Protein AF-A0A841D5Y2-F1 (afdb_monomer_lite)

Structure (mmCIF, N/CA/C/O backbone):
data_AF-A0A841D5Y2-F1
#
_entry.id   AF-A0A841D5Y2-F1
#
loop_
_atom_site.group_PDB
_atom_site.id
_atom_site.type_symbol
_atom_site.label_atom_id
_atom_site.label_alt_id
_atom_site.label_comp_id
_atom_site.label_asym_id
_atom_site.label_entity_id
_atom_site.label_seq_id
_atom_site.pdbx_PDB_ins_code
_atom_site.Cartn_x
_atom_site.Cartn_y
_atom_site.Cartn_z
_atom_site.occupancy
_atom_site.B_iso_or_equiv
_atom_site.auth_seq_id
_atom_site.auth_comp_id
_atom_site.auth_asym_id
_atom_site.auth_atom_id
_atom_site.pdbx_PDB_model_num
ATOM 1 N N . MET A 1 1 ? -13.266 -8.500 -24.056 1.00 62.69 1 MET A N 1
ATOM 2 C CA . MET A 1 1 ? -11.810 -8.266 -24.173 1.00 62.69 1 MET A CA 1
ATOM 3 C C . MET A 1 1 ? -11.171 -9.555 -24.661 1.00 62.69 1 MET A C 1
ATOM 5 O O . MET A 1 1 ? -11.417 -10.586 -24.055 1.00 62.69 1 MET A O 1
ATOM 9 N N . THR A 1 2 ? -10.420 -9.517 -25.761 1.00 70.94 2 THR A N 1
ATOM 10 C CA . THR A 1 2 ? -9.759 -10.703 -26.330 1.00 70.94 2 THR A CA 1
ATOM 11 C C . THR A 1 2 ? -8.271 -10.628 -26.016 1.00 70.94 2 THR A C 1
ATOM 13 O O . THR A 1 2 ? -7.599 -9.717 -26.492 1.00 70.94 2 THR A O 1
ATOM 16 N N . ILE A 1 3 ? -7.754 -11.564 -25.218 1.00 68.44 3 ILE A N 1
ATOM 17 C CA . ILE A 1 3 ? -6.327 -11.648 -24.878 1.00 68.44 3 ILE A CA 1
ATOM 18 C C . ILE A 1 3 ? -5.665 -12.627 -25.849 1.00 68.44 3 ILE A C 1
ATOM 20 O O . ILE A 1 3 ? -6.119 -13.758 -25.995 1.00 68.44 3 ILE A O 1
ATOM 24 N N . ARG A 1 4 ? -4.606 -12.192 -26.540 1.00 72.19 4 ARG A N 1
ATOM 25 C CA . ARG A 1 4 ? -3.829 -13.037 -27.460 1.00 72.19 4 ARG A CA 1
ATOM 26 C C . ARG A 1 4 ? -2.417 -13.235 -26.903 1.00 72.19 4 ARG A C 1
ATOM 28 O O . ARG A 1 4 ? -1.597 -12.326 -27.060 1.00 72.19 4 ARG A O 1
ATOM 35 N N . PRO A 1 5 ? -2.118 -14.375 -26.253 1.00 70.81 5 PRO A N 1
ATOM 36 C CA . PRO A 1 5 ? -0.765 -14.661 -25.792 1.00 70.81 5 PRO A CA 1
ATOM 37 C C . PRO A 1 5 ? 0.170 -14.836 -26.994 1.00 70.81 5 PRO A C 1
ATOM 39 O O . PRO A 1 5 ? -0.247 -15.278 -28.067 1.00 70.81 5 PRO A O 1
ATOM 42 N N . ARG A 1 6 ? 1.444 -14.471 -26.831 1.00 69.88 6 ARG A N 1
ATOM 43 C CA . ARG A 1 6 ? 2.478 -14.695 -27.847 1.00 69.88 6 ARG A CA 1
ATOM 44 C C . ARG A 1 6 ? 3.639 -15.481 -27.252 1.00 69.88 6 ARG A C 1
ATOM 46 O O . ARG A 1 6 ? 3.973 -15.238 -26.094 1.00 69.88 6 ARG A O 1
ATOM 53 N N . PRO A 1 7 ? 4.286 -16.356 -28.041 1.00 73.19 7 PRO A N 1
ATOM 54 C CA . PRO A 1 7 ? 5.510 -17.014 -27.616 1.00 73.19 7 PRO A CA 1
ATOM 55 C C . PRO A 1 7 ? 6.573 -15.967 -27.273 1.00 73.19 7 PRO A C 1
ATOM 57 O O . PRO A 1 7 ? 6.867 -15.078 -28.076 1.00 73.19 7 PRO A O 1
ATOM 60 N N . GLY A 1 8 ? 7.126 -16.072 -26.074 1.00 78.56 8 GLY A N 1
ATOM 61 C CA . GLY A 1 8 ? 8.266 -15.295 -25.609 1.00 78.56 8 GLY A CA 1
ATOM 62 C C . GLY A 1 8 ? 9.315 -16.224 -25.001 1.00 78.56 8 GLY A C 1
ATOM 63 O O . GLY A 1 8 ? 9.163 -17.446 -25.064 1.00 78.56 8 GLY A O 1
ATOM 64 N N . PRO A 1 9 ? 10.379 -15.670 -24.401 1.00 83.19 9 PRO A N 1
ATOM 65 C CA . PRO A 1 9 ? 11.218 -16.439 -23.491 1.00 83.19 9 PRO A CA 1
ATOM 66 C C . PRO A 1 9 ? 10.348 -17.103 -22.416 1.00 83.19 9 PRO A C 1
ATOM 68 O O . PRO A 1 9 ? 9.330 -16.524 -22.017 1.00 83.19 9 PRO A O 1
ATOM 71 N N . GLY A 1 10 ? 10.738 -18.300 -21.970 1.00 86.88 10 GLY A N 1
ATOM 72 C CA . GLY A 1 10 ? 10.031 -19.048 -20.927 1.00 86.88 10 GLY A CA 1
ATOM 73 C C . GLY A 1 10 ? 9.897 -18.276 -19.604 1.00 86.88 10 GLY A C 1
ATOM 74 O O . GLY A 1 10 ? 10.354 -17.133 -19.501 1.00 86.88 10 GLY A O 1
ATOM 75 N N . PRO A 1 11 ? 9.245 -18.863 -18.590 1.00 91.25 11 PRO A N 1
ATOM 76 C CA . PRO A 1 11 ? 9.116 -18.222 -17.286 1.00 91.25 11 PRO A CA 1
ATOM 77 C C . PRO A 1 11 ? 10.491 -17.964 -16.663 1.00 91.25 11 PRO A C 1
ATOM 79 O O . PRO A 1 11 ? 11.396 -18.793 -16.771 1.00 91.25 11 PRO A O 1
ATOM 82 N N . ALA A 1 12 ? 10.633 -16.814 -16.013 1.00 92.81 12 ALA A N 1
ATOM 83 C CA . ALA A 1 12 ? 11.820 -16.425 -15.266 1.00 92.81 12 ALA A CA 1
ATOM 84 C C . ALA A 1 12 ? 11.533 -16.437 -13.751 1.00 92.81 12 ALA A C 1
ATOM 86 O O . ALA A 1 12 ? 10.367 -16.379 -13.345 1.00 92.81 12 ALA A O 1
ATOM 87 N N . PRO A 1 13 ? 12.568 -16.494 -12.891 1.00 93.38 13 PRO A N 1
ATOM 88 C CA . PRO A 1 13 ? 12.401 -16.316 -11.452 1.00 93.38 13 PRO A CA 1
ATOM 89 C C . PRO A 1 13 ? 11.551 -15.083 -11.105 1.00 93.38 13 PRO A C 1
ATOM 91 O O . PRO A 1 13 ? 11.779 -13.986 -11.612 1.00 93.38 13 PRO A O 1
ATOM 94 N N . GLY A 1 14 ? 10.558 -15.279 -10.235 1.00 91.56 14 GLY A N 1
ATOM 95 C CA . GLY A 1 14 ? 9.619 -14.237 -9.809 1.00 91.56 14 GLY A CA 1
ATOM 96 C C . GLY A 1 14 ? 8.375 -14.075 -10.689 1.00 91.56 14 GLY A C 1
ATOM 97 O O . GLY A 1 14 ? 7.458 -13.361 -10.280 1.00 91.56 14 GLY A O 1
ATOM 98 N N . ASP A 1 15 ? 8.314 -14.708 -11.864 1.00 93.75 15 ASP A N 1
ATOM 99 C CA . ASP A 1 15 ? 7.085 -14.761 -12.659 1.00 93.75 15 ASP A CA 1
ATOM 100 C C . ASP A 1 15 ? 6.036 -15.636 -11.951 1.00 93.75 15 ASP A C 1
ATOM 102 O O . ASP A 1 15 ? 6.356 -16.640 -11.310 1.00 93.75 15 ASP A O 1
ATOM 106 N N . MET A 1 16 ? 4.764 -15.261 -12.070 1.00 93.00 16 MET A N 1
ATOM 107 C CA . MET A 1 16 ? 3.654 -15.965 -11.428 1.00 93.00 16 MET A CA 1
ATOM 108 C C . MET A 1 16 ? 2.924 -16.841 -12.443 1.00 93.00 16 MET A C 1
ATOM 110 O O . MET A 1 16 ? 2.445 -16.349 -13.466 1.00 93.00 16 MET A O 1
ATOM 114 N N . ALA A 1 17 ? 2.815 -18.135 -12.141 1.00 91.62 17 ALA A N 1
ATOM 115 C CA . ALA A 1 17 ? 2.029 -19.062 -12.943 1.00 91.62 17 ALA A CA 1
ATOM 116 C C . ALA A 1 17 ? 0.544 -18.681 -12.887 1.00 91.62 17 ALA A C 1
ATOM 118 O O . ALA A 1 17 ? -0.012 -18.437 -11.815 1.00 91.62 17 ALA A O 1
ATOM 119 N N . LEU A 1 18 ? -0.093 -18.653 -14.050 1.00 86.75 18 LEU A N 1
ATOM 120 C CA . LEU A 1 18 ? -1.531 -18.500 -14.216 1.00 86.75 18 LEU A CA 1
ATOM 121 C C . LEU A 1 18 ? -2.117 -19.806 -14.790 1.00 86.75 18 LEU A C 1
ATOM 123 O O . LEU A 1 18 ? -1.368 -20.654 -15.287 1.00 86.75 18 LEU A O 1
ATOM 127 N N . PRO A 1 19 ? -3.450 -19.995 -14.738 1.00 86.62 19 PRO A N 1
ATOM 128 C CA . PRO A 1 19 ? -4.105 -21.118 -15.404 1.00 86.62 19 PRO A CA 1
ATOM 129 C C . PRO A 1 19 ? -3.754 -21.219 -16.897 1.00 86.62 19 PRO A C 1
ATOM 131 O O . PRO A 1 19 ? -3.343 -20.244 -17.530 1.00 86.62 19 PRO A O 1
ATOM 134 N N . ASP A 1 20 ? -3.931 -22.416 -17.455 1.00 85.25 20 ASP A N 1
ATOM 135 C CA . ASP A 1 20 ? -3.785 -22.699 -18.890 1.00 85.25 20 ASP A CA 1
ATOM 136 C C . ASP A 1 20 ? -2.387 -22.410 -19.473 1.00 85.25 20 ASP A C 1
ATOM 138 O O . ASP A 1 20 ? -2.233 -22.058 -20.643 1.00 85.25 20 ASP A O 1
ATOM 142 N N . GLY A 1 21 ? -1.340 -22.571 -18.654 1.00 82.69 21 GLY A N 1
ATOM 143 C CA . GLY A 1 21 ? 0.056 -22.417 -19.081 1.00 82.69 21 GLY A CA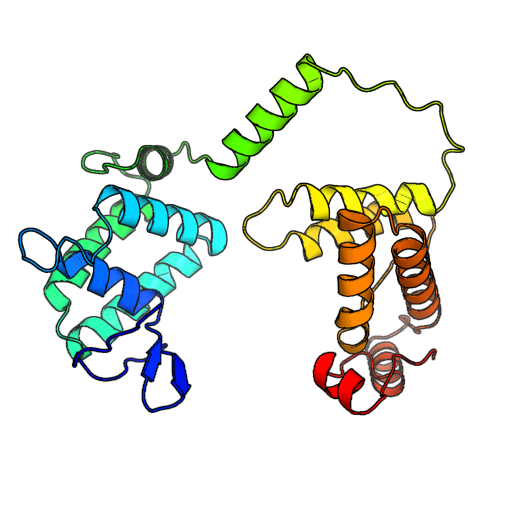 1
ATOM 144 C C . GLY A 1 21 ? 0.482 -20.966 -19.317 1.00 82.69 21 GLY A C 1
ATOM 145 O O . GLY A 1 21 ? 1.538 -20.720 -19.907 1.00 82.69 21 GLY A O 1
ATOM 146 N N . LEU A 1 22 ? -0.329 -20.004 -18.870 1.00 85.62 22 LEU A N 1
ATOM 147 C CA . LEU A 1 22 ? -0.009 -18.585 -18.910 1.00 85.62 22 LEU A CA 1
ATOM 148 C C . LEU A 1 22 ? 0.902 -18.194 -17.745 1.00 85.62 22 LEU A C 1
ATOM 150 O O . LEU A 1 22 ? 0.924 -18.828 -16.692 1.00 85.62 22 LEU A O 1
ATOM 154 N N . TRP A 1 23 ? 1.635 -17.102 -17.933 1.00 88.12 23 TRP A N 1
ATOM 155 C CA . TRP A 1 23 ? 2.532 -16.554 -16.924 1.00 88.12 23 TRP A CA 1
ATOM 156 C C . TRP A 1 23 ? 2.370 -15.045 -16.859 1.00 88.12 23 TRP A C 1
ATOM 158 O O . TRP A 1 23 ? 2.327 -14.368 -17.888 1.00 88.12 23 TRP A O 1
ATOM 168 N N . MET A 1 24 ? 2.283 -14.522 -15.642 1.00 89.25 24 MET A N 1
ATOM 169 C CA . MET A 1 24 ? 2.352 -13.095 -15.377 1.00 89.25 24 MET A CA 1
ATOM 170 C C . MET A 1 24 ? 3.799 -12.725 -15.068 1.00 89.25 24 MET A C 1
ATOM 172 O O . MET A 1 24 ? 4.390 -13.262 -14.130 1.00 89.25 24 MET A O 1
ATOM 176 N N . SER A 1 25 ? 4.352 -11.801 -15.853 1.00 92.50 25 SER A N 1
ATOM 177 C CA . SER A 1 25 ? 5.711 -11.303 -15.653 1.00 92.50 25 SER A CA 1
ATOM 178 C C . SER A 1 25 ? 5.887 -10.692 -14.264 1.00 92.50 25 SER A C 1
ATOM 180 O O . SER A 1 25 ? 5.043 -9.925 -13.794 1.00 92.50 25 SER A O 1
ATOM 182 N N . SER A 1 26 ? 7.026 -10.977 -13.643 1.00 95.44 26 SER A N 1
ATOM 183 C CA . SER A 1 26 ? 7.515 -10.247 -12.479 1.00 95.44 26 SER A CA 1
ATOM 184 C C . SER A 1 26 ? 7.709 -8.761 -12.793 1.00 95.44 26 SER A C 1
ATOM 186 O O . SER A 1 26 ? 7.836 -8.356 -13.951 1.00 95.44 26 SER A O 1
ATOM 188 N N . ILE A 1 27 ? 7.801 -7.930 -11.749 1.00 96.31 27 ILE A N 1
ATOM 189 C CA . ILE A 1 27 ? 8.120 -6.499 -11.899 1.00 96.31 27 ILE A CA 1
ATOM 190 C C . ILE A 1 27 ? 9.475 -6.325 -12.598 1.00 96.31 27 ILE A C 1
ATOM 192 O O . ILE A 1 27 ? 9.583 -5.528 -13.526 1.00 96.31 27 ILE A O 1
ATOM 196 N N . ALA A 1 28 ? 10.483 -7.108 -12.199 1.00 96.44 28 ALA A N 1
ATOM 197 C CA . ALA A 1 28 ? 11.817 -7.088 -12.795 1.00 96.44 28 ALA A CA 1
ATOM 198 C C . ALA A 1 28 ? 11.776 -7.401 -14.301 1.00 96.44 28 ALA A C 1
ATOM 200 O O . ALA A 1 28 ? 12.316 -6.645 -15.108 1.00 96.44 28 ALA A O 1
ATOM 201 N N . ARG A 1 29 ? 11.059 -8.462 -14.699 1.00 95.06 29 ARG A N 1
ATOM 202 C CA . ARG A 1 29 ? 10.861 -8.812 -16.113 1.00 95.06 29 ARG A CA 1
ATOM 203 C C . ARG A 1 29 ? 10.090 -7.728 -16.859 1.00 95.06 29 ARG A C 1
ATOM 205 O O . ARG A 1 29 ? 10.463 -7.366 -17.970 1.00 95.06 29 ARG A O 1
ATOM 212 N N . GLY A 1 30 ? 9.043 -7.186 -16.242 1.00 94.56 30 GLY A N 1
ATOM 213 C CA . GLY A 1 30 ? 8.237 -6.117 -16.819 1.00 94.56 30 GLY A CA 1
ATOM 214 C C . GLY A 1 30 ? 9.045 -4.849 -17.106 1.00 94.56 30 GLY A C 1
ATOM 215 O O . GLY A 1 30 ? 8.842 -4.242 -18.154 1.00 94.56 30 GLY A O 1
ATOM 216 N N . LEU A 1 31 ? 9.983 -4.465 -16.233 1.00 95.12 31 LEU A N 1
ATOM 217 C CA . LEU A 1 31 ? 10.883 -3.328 -16.474 1.00 95.12 31 LEU A CA 1
ATOM 218 C C . LEU A 1 31 ? 11.758 -3.558 -17.716 1.00 95.12 31 LEU A C 1
ATOM 220 O O . LEU A 1 31 ? 11.875 -2.669 -18.556 1.00 95.12 31 LEU A O 1
ATOM 224 N N . LEU A 1 32 ? 12.315 -4.764 -17.866 1.00 94.19 32 LEU A N 1
ATOM 225 C CA . LEU A 1 32 ? 13.147 -5.131 -19.017 1.00 94.19 32 LEU A CA 1
ATOM 226 C C . LEU A 1 32 ? 12.348 -5.206 -20.322 1.00 94.19 32 LEU A C 1
ATOM 228 O O . LEU A 1 32 ? 12.765 -4.648 -21.333 1.00 94.19 32 LEU A O 1
ATOM 232 N N . ASP A 1 33 ? 11.188 -5.861 -20.311 1.00 91.50 33 ASP A N 1
ATOM 233 C CA . ASP A 1 33 ? 10.361 -6.038 -21.511 1.00 91.50 33 ASP A CA 1
ATOM 234 C C . ASP A 1 33 ? 9.785 -4.708 -22.032 1.00 91.50 33 ASP A C 1
ATOM 236 O O . ASP A 1 33 ? 9.586 -4.546 -23.238 1.00 91.50 33 ASP A O 1
ATOM 240 N N . ASN A 1 34 ? 9.556 -3.726 -21.153 1.00 92.56 34 ASN A N 1
ATOM 241 C CA . ASN A 1 34 ? 9.122 -2.386 -21.561 1.00 92.56 34 ASN A CA 1
ATOM 242 C C . ASN A 1 34 ? 10.259 -1.520 -22.125 1.00 92.56 34 ASN A C 1
ATOM 244 O O . ASN A 1 34 ? 9.984 -0.534 -22.802 1.00 92.56 34 ASN A O 1
ATOM 248 N N . LEU A 1 35 ? 11.522 -1.901 -21.924 1.00 90.44 35 LEU A N 1
ATOM 249 C CA . LEU A 1 35 ? 12.678 -1.230 -22.529 1.00 90.44 35 LEU A CA 1
ATOM 250 C C . LEU A 1 35 ? 12.998 -1.733 -23.946 1.00 90.44 35 LEU A C 1
ATOM 252 O O . LEU A 1 35 ? 13.743 -1.080 -24.674 1.00 90.44 35 LEU A O 1
ATOM 256 N N . SER A 1 36 ? 12.406 -2.852 -24.373 1.00 77.31 36 SER A N 1
ATOM 257 C CA . SER A 1 36 ? 12.676 -3.487 -25.674 1.00 77.31 36 SER A CA 1
ATOM 258 C C . SER A 1 36 ? 11.993 -2.804 -26.874 1.00 77.31 36 SER A C 1
ATOM 260 O O . SER A 1 36 ? 12.117 -3.267 -28.008 1.00 77.31 36 SER A O 1
ATOM 262 N N . GLY A 1 37 ? 11.210 -1.742 -26.647 1.00 67.06 37 GLY A N 1
ATOM 263 C CA . GLY A 1 37 ? 10.310 -1.148 -27.645 1.00 67.06 37 GLY A CA 1
ATOM 264 C C . GLY A 1 37 ? 10.908 -0.057 -28.539 1.00 67.06 37 GLY A C 1
ATOM 265 O O . GLY A 1 37 ? 10.302 0.268 -29.561 1.00 67.06 37 GLY A O 1
ATOM 266 N N . SER A 1 38 ? 12.071 0.507 -28.204 1.00 60.12 38 SER A N 1
ATOM 267 C CA . SER A 1 38 ? 12.608 1.701 -28.878 1.00 60.12 38 SER A CA 1
ATOM 268 C C . SER A 1 38 ? 12.857 1.476 -30.378 1.00 60.12 38 SER A C 1
ATOM 270 O O . SER A 1 38 ? 13.790 0.779 -30.768 1.00 60.12 38 SER A O 1
ATOM 272 N N . GLY A 1 39 ? 12.021 2.082 -31.231 1.00 56.94 39 GLY A N 1
ATOM 273 C CA . GLY A 1 39 ? 12.204 2.114 -32.690 1.00 56.94 39 GLY A CA 1
ATOM 274 C C . GLY A 1 39 ? 11.658 0.916 -33.479 1.00 56.94 39 GLY A C 1
ATOM 275 O O . GLY A 1 39 ? 11.987 0.769 -34.654 1.00 56.94 39 GLY A O 1
ATOM 276 N N . SER A 1 40 ? 10.824 0.058 -32.883 1.00 63.62 40 SER A N 1
ATOM 277 C CA . SER A 1 40 ? 10.265 -1.125 -33.557 1.00 63.62 40 SER A CA 1
ATOM 278 C C . SER A 1 40 ? 8.731 -1.136 -33.570 1.00 63.62 40 SER A C 1
ATOM 280 O O . SER A 1 40 ? 8.073 -0.391 -32.851 1.00 63.62 40 SER A O 1
ATOM 282 N N . ARG A 1 41 ? 8.127 -2.070 -34.323 1.00 62.00 41 ARG A N 1
ATOM 283 C CA . ARG A 1 41 ? 6.673 -2.354 -34.285 1.00 62.00 41 ARG A CA 1
ATOM 284 C C . ARG A 1 41 ? 6.184 -2.843 -32.903 1.00 62.00 41 ARG A C 1
ATOM 286 O O . ARG A 1 41 ? 4.996 -3.087 -32.713 1.00 62.00 41 ARG A O 1
ATOM 293 N N . GLN A 1 42 ? 7.103 -3.044 -31.957 1.00 64.69 42 GLN A N 1
ATOM 294 C CA . GLN A 1 42 ? 6.848 -3.353 -30.552 1.00 64.69 42 GLN A CA 1
ATOM 295 C C . GLN A 1 42 ? 6.647 -2.099 -29.687 1.00 64.69 42 GLN A C 1
ATOM 297 O O . GLN A 1 42 ? 6.117 -2.249 -28.593 1.00 64.69 42 GLN A O 1
ATOM 302 N N . ALA A 1 43 ? 6.986 -0.898 -30.174 1.00 69.12 43 ALA A N 1
ATOM 303 C CA . ALA A 1 43 ? 6.856 0.361 -29.434 1.00 69.12 43 ALA A CA 1
ATOM 304 C C . ALA A 1 43 ? 5.430 0.613 -28.915 1.00 69.12 43 ALA A C 1
ATOM 306 O O . ALA A 1 43 ? 5.263 1.027 -27.779 1.00 69.12 43 ALA A O 1
ATOM 307 N N . GLU A 1 44 ? 4.399 0.271 -29.695 1.00 74.50 44 GLU A N 1
ATOM 308 C CA . GLU A 1 44 ? 2.986 0.400 -29.286 1.00 74.50 44 GLU A CA 1
ATOM 309 C C . GLU A 1 44 ? 2.587 -0.519 -28.114 1.00 74.50 44 GLU A C 1
ATOM 311 O O . GLU A 1 44 ? 1.485 -0.414 -27.583 1.00 74.50 44 GLU A O 1
ATOM 316 N N . ARG A 1 45 ? 3.442 -1.483 -27.752 1.00 79.94 45 ARG A N 1
ATOM 317 C CA . ARG A 1 45 ? 3.180 -2.510 -26.728 1.00 79.94 45 ARG A CA 1
ATOM 318 C C . ARG A 1 45 ? 4.072 -2.367 -25.503 1.00 79.94 45 ARG A C 1
ATOM 320 O O . ARG A 1 45 ? 3.952 -3.173 -24.584 1.00 79.94 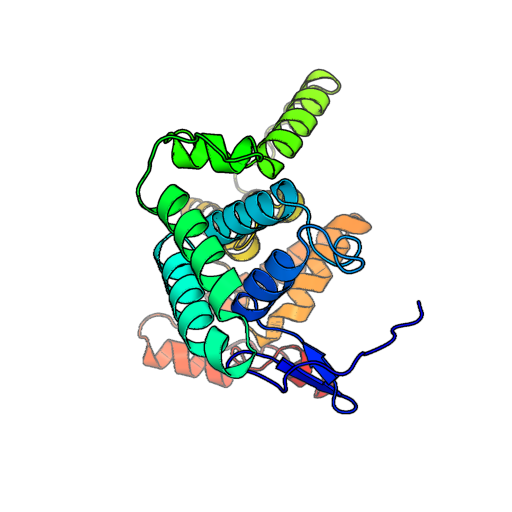45 ARG A O 1
ATOM 327 N N . CYS A 1 46 ? 4.970 -1.395 -25.530 1.00 87.56 46 CYS A N 1
ATOM 328 C CA . CYS A 1 46 ? 5.851 -1.049 -24.436 1.00 87.56 46 CYS A CA 1
ATOM 329 C C . CYS A 1 46 ? 5.413 0.308 -23.888 1.00 87.56 46 CYS A C 1
ATOM 331 O O . CYS A 1 46 ? 4.848 1.127 -24.611 1.00 87.56 46 CYS A O 1
ATOM 333 N N . LEU A 1 47 ? 5.689 0.547 -22.612 1.00 89.62 47 LEU A N 1
ATOM 334 C CA . LEU A 1 47 ? 5.575 1.882 -22.042 1.00 89.62 47 LEU A CA 1
ATOM 335 C C . LEU A 1 47 ? 6.500 2.851 -22.790 1.00 89.62 47 LEU A C 1
ATOM 337 O O . LEU A 1 47 ? 7.619 2.498 -23.172 1.00 89.62 47 LEU A O 1
ATOM 341 N N . SER A 1 48 ? 6.046 4.090 -22.965 1.00 90.44 48 SER A N 1
ATOM 342 C CA . SER A 1 48 ? 6.923 5.185 -23.374 1.00 90.44 48 SER A CA 1
ATOM 343 C C . SER A 1 48 ? 8.024 5.413 -22.334 1.00 90.44 48 SER A C 1
ATOM 345 O O . SER A 1 48 ? 7.913 4.996 -21.176 1.00 90.44 48 SER A O 1
ATOM 347 N N . ARG A 1 49 ? 9.091 6.118 -22.729 1.00 90.31 49 ARG A N 1
ATOM 348 C CA . ARG A 1 49 ? 10.195 6.449 -21.820 1.00 90.31 49 ARG A CA 1
ATOM 349 C C . ARG A 1 49 ? 9.683 7.169 -20.567 1.00 90.31 49 ARG A C 1
ATOM 351 O O . ARG A 1 49 ? 9.986 6.727 -19.461 1.00 90.31 49 ARG A O 1
ATOM 358 N N . ARG A 1 50 ? 8.839 8.191 -20.735 1.00 91.94 50 ARG A N 1
ATOM 359 C CA . ARG A 1 50 ? 8.147 8.875 -19.633 1.00 91.94 50 ARG A CA 1
ATOM 360 C C . ARG A 1 50 ? 7.341 7.928 -18.733 1.00 91.94 50 ARG A C 1
ATOM 362 O O . ARG A 1 50 ? 7.487 7.993 -17.518 1.00 91.94 50 ARG A O 1
ATOM 369 N N . GLU A 1 51 ? 6.511 7.048 -19.293 1.00 92.62 51 GLU A N 1
ATOM 370 C CA . GLU A 1 51 ? 5.677 6.133 -18.491 1.00 92.62 51 GLU A CA 1
ATOM 371 C C . GLU A 1 51 ? 6.508 5.104 -17.712 1.00 92.62 51 GLU A C 1
ATOM 373 O O . GLU A 1 51 ? 6.166 4.753 -16.581 1.00 92.62 51 GLU A O 1
ATOM 378 N N . LEU A 1 52 ? 7.611 4.621 -18.294 1.00 93.44 52 LEU A N 1
ATOM 379 C CA . LEU A 1 52 ? 8.552 3.745 -17.599 1.00 93.44 52 LEU A CA 1
ATOM 380 C C . LEU A 1 52 ? 9.206 4.474 -16.419 1.00 93.44 52 LEU A C 1
ATOM 382 O O . LEU A 1 52 ? 9.301 3.918 -15.327 1.00 93.44 52 LEU A O 1
ATOM 386 N N . GLU A 1 53 ? 9.625 5.722 -16.618 1.00 93.94 53 GLU A N 1
ATOM 387 C CA . GLU A 1 53 ? 10.194 6.558 -15.560 1.00 93.94 53 GLU A CA 1
ATOM 388 C C . GLU A 1 53 ? 9.186 6.837 -14.432 1.00 93.94 53 GLU A C 1
ATOM 390 O O . GLU A 1 53 ? 9.520 6.712 -13.253 1.00 93.94 53 GLU A O 1
ATOM 395 N N . GLU A 1 54 ? 7.931 7.135 -14.769 1.00 93.19 54 GLU A N 1
ATOM 396 C CA . GLU A 1 54 ? 6.841 7.284 -13.795 1.00 93.19 54 GLU A CA 1
ATOM 397 C C . GLU A 1 54 ? 6.544 5.970 -13.055 1.00 93.19 54 GLU A C 1
ATOM 399 O O . GLU A 1 54 ? 6.201 5.966 -11.868 1.00 93.19 54 GLU A O 1
ATOM 404 N N . TRP A 1 55 ? 6.684 4.823 -13.727 1.00 94.69 55 TRP A N 1
ATOM 405 C CA . TRP A 1 55 ? 6.574 3.523 -13.075 1.00 94.69 55 TRP A CA 1
ATOM 406 C C . TRP A 1 55 ? 7.723 3.276 -12.091 1.00 94.69 55 TRP A C 1
ATOM 408 O O . TRP A 1 55 ? 7.462 2.840 -10.969 1.00 94.69 55 TRP A O 1
ATOM 418 N N . VAL A 1 56 ? 8.960 3.624 -12.453 1.00 94.06 56 VAL A N 1
ATOM 419 C CA . VAL A 1 56 ? 10.119 3.568 -11.547 1.00 94.06 56 VAL A CA 1
ATOM 420 C C . VAL A 1 56 ? 9.917 4.474 -10.329 1.00 94.06 56 VAL A C 1
ATOM 422 O O . VAL A 1 56 ? 10.137 4.020 -9.206 1.00 94.06 56 VAL A O 1
ATOM 425 N N . ASP A 1 57 ? 9.430 5.708 -10.507 1.00 92.50 57 ASP A N 1
ATOM 426 C CA . ASP A 1 57 ? 9.118 6.598 -9.377 1.00 92.50 57 ASP A CA 1
ATOM 427 C C . ASP A 1 57 ? 8.068 5.985 -8.435 1.00 92.50 57 ASP A C 1
ATOM 429 O O . ASP A 1 57 ? 8.238 6.002 -7.213 1.00 92.50 57 ASP A O 1
ATOM 433 N N . ARG A 1 58 ? 7.000 5.388 -8.982 1.00 91.44 58 ARG A N 1
ATOM 434 C CA . ARG A 1 58 ? 5.996 4.681 -8.169 1.00 91.44 58 ARG A CA 1
ATOM 435 C C . ARG A 1 58 ? 6.604 3.523 -7.385 1.00 91.44 58 ARG A C 1
ATOM 437 O O . ARG A 1 58 ? 6.307 3.372 -6.203 1.00 91.44 58 ARG A O 1
ATOM 444 N N . LEU A 1 59 ? 7.462 2.717 -8.013 1.00 92.75 59 LEU A N 1
ATOM 445 C CA . LEU A 1 59 ? 8.147 1.612 -7.334 1.00 92.75 59 LEU A CA 1
ATOM 446 C C . LEU A 1 59 ? 9.038 2.123 -6.199 1.00 92.75 59 LEU A C 1
ATOM 448 O O . LEU A 1 59 ? 9.005 1.556 -5.109 1.00 92.75 59 LEU A O 1
ATOM 452 N N . MET A 1 60 ? 9.762 3.220 -6.425 1.00 90.19 60 MET A N 1
ATOM 453 C CA . MET A 1 60 ? 10.567 3.889 -5.406 1.00 90.19 60 MET A CA 1
ATOM 454 C C . MET A 1 60 ? 9.713 4.366 -4.221 1.00 90.19 60 MET A C 1
ATOM 456 O O . MET A 1 60 ? 10.070 4.125 -3.072 1.00 90.19 60 MET A O 1
ATOM 460 N N . ARG A 1 61 ? 8.552 4.987 -4.471 1.00 87.38 61 ARG A N 1
ATOM 461 C CA . ARG A 1 61 ? 7.630 5.419 -3.402 1.00 87.38 61 ARG A CA 1
ATOM 462 C C . ARG A 1 61 ? 7.044 4.257 -2.606 1.00 87.38 61 ARG A C 1
ATOM 464 O O . ARG A 1 61 ? 6.879 4.368 -1.396 1.00 87.38 61 ARG A O 1
ATOM 471 N N . GLN A 1 62 ? 6.720 3.154 -3.274 1.00 87.56 62 GLN A N 1
ATOM 472 C CA . GLN A 1 62 ? 6.074 1.999 -2.645 1.00 87.56 62 GLN A CA 1
ATOM 473 C C . GLN A 1 62 ? 7.052 1.104 -1.881 1.00 87.56 62 GLN A C 1
ATOM 475 O O . GLN A 1 62 ? 6.667 0.484 -0.892 1.00 87.56 62 GLN A O 1
ATOM 480 N N . ARG A 1 63 ? 8.292 0.983 -2.368 1.00 89.75 63 ARG A N 1
ATOM 481 C CA . ARG A 1 63 ? 9.256 -0.026 -1.902 1.00 89.75 63 ARG A CA 1
ATOM 482 C C . ARG A 1 63 ? 10.531 0.561 -1.296 1.00 89.75 63 ARG A C 1
ATOM 484 O O . ARG A 1 63 ? 11.297 -0.190 -0.701 1.00 89.75 63 ARG A O 1
ATOM 491 N N . GLY A 1 64 ? 10.757 1.864 -1.443 1.00 89.62 64 GLY A N 1
ATOM 492 C CA . GLY A 1 64 ? 11.987 2.529 -1.021 1.00 89.62 64 GLY A CA 1
ATOM 493 C C . GLY A 1 64 ? 13.212 2.136 -1.852 1.00 89.62 64 GLY A C 1
ATOM 494 O O . GLY A 1 64 ? 13.127 1.364 -2.812 1.00 89.62 64 GLY A O 1
ATOM 495 N N . GLU A 1 65 ? 14.368 2.665 -1.455 1.00 91.00 65 GLU A N 1
ATOM 496 C CA . GLU A 1 65 ? 15.658 2.442 -2.125 1.00 91.00 65 GLU A CA 1
ATOM 497 C C . GLU A 1 65 ? 16.090 0.979 -2.106 1.00 91.00 65 GLU A C 1
ATOM 499 O O . GLU A 1 65 ? 16.517 0.445 -3.131 1.00 91.00 65 GLU A O 1
ATOM 504 N N . GLU A 1 66 ? 15.946 0.314 -0.958 1.00 92.38 66 GLU A N 1
ATOM 505 C CA . GLU A 1 66 ? 16.290 -1.101 -0.799 1.00 92.38 66 GLU A CA 1
ATOM 506 C C . GLU A 1 66 ? 15.450 -1.973 -1.730 1.00 92.38 66 GLU A C 1
ATOM 508 O O . GLU A 1 66 ? 15.974 -2.827 -2.443 1.00 92.38 66 GLU A O 1
ATOM 513 N N . GLY A 1 67 ? 14.140 -1.719 -1.787 1.00 93.19 67 GLY A N 1
ATOM 514 C CA . GLY A 1 67 ? 13.241 -2.469 -2.650 1.00 93.19 67 GLY A CA 1
ATOM 515 C C . GLY A 1 67 ? 13.491 -2.220 -4.136 1.00 93.19 67 GLY A C 1
ATOM 516 O O . GLY A 1 67 ? 13.389 -3.153 -4.934 1.00 93.19 67 GLY A O 1
ATOM 517 N N . LEU A 1 68 ? 13.850 -0.994 -4.524 1.00 93.50 68 LEU A N 1
ATOM 518 C CA . LEU A 1 68 ? 14.227 -0.687 -5.904 1.00 93.50 68 LEU A CA 1
ATOM 519 C C . LEU A 1 68 ? 15.581 -1.314 -6.276 1.00 93.50 68 LEU A C 1
ATOM 521 O O . LEU A 1 68 ? 15.733 -1.834 -7.381 1.00 93.50 68 LEU A O 1
ATOM 525 N N . SER A 1 69 ? 16.532 -1.335 -5.341 1.00 94.31 69 SER A N 1
ATOM 526 C CA . SER A 1 69 ? 17.827 -2.004 -5.505 1.00 94.31 69 SER A CA 1
ATOM 527 C C . SER A 1 69 ? 17.659 -3.516 -5.663 1.00 94.31 69 SER A C 1
ATOM 529 O O . SER A 1 69 ? 18.213 -4.095 -6.593 1.00 94.31 69 SER A O 1
ATOM 531 N N . ALA A 1 70 ? 16.802 -4.143 -4.854 1.00 95.38 70 ALA A N 1
ATOM 532 C CA . ALA A 1 70 ? 16.472 -5.560 -4.992 1.00 95.38 70 ALA A CA 1
ATOM 533 C C . ALA A 1 70 ? 15.807 -5.879 -6.344 1.00 95.38 70 ALA A C 1
ATOM 535 O O . ALA A 1 70 ? 16.094 -6.909 -6.951 1.00 95.38 70 ALA A O 1
ATOM 536 N N . LEU A 1 71 ? 14.946 -4.989 -6.855 1.00 95.75 71 LEU A N 1
ATOM 537 C CA . LEU A 1 71 ? 14.365 -5.135 -8.195 1.00 95.75 71 LEU A CA 1
ATOM 538 C C . LEU A 1 71 ? 15.416 -5.014 -9.305 1.00 95.75 71 LEU A C 1
ATOM 540 O O . LEU A 1 71 ? 15.331 -5.751 -10.288 1.00 95.75 71 LEU A O 1
ATOM 544 N N . ARG A 1 72 ? 16.401 -4.117 -9.154 1.00 95.38 72 ARG A N 1
ATOM 545 C CA . ARG A 1 72 ? 17.536 -3.993 -10.082 1.00 95.38 72 ARG A CA 1
ATOM 546 C C . ARG A 1 72 ? 18.340 -5.285 -10.142 1.00 95.38 72 ARG A C 1
ATOM 548 O O . ARG A 1 72 ? 18.659 -5.747 -11.234 1.00 95.38 72 ARG A O 1
ATOM 555 N N . ASP A 1 73 ? 18.652 -5.858 -8.986 1.00 96.56 73 ASP A N 1
ATOM 556 C CA . ASP A 1 73 ? 19.457 -7.075 -8.906 1.00 96.56 73 ASP A CA 1
ATOM 557 C C . ASP A 1 73 ? 18.683 -8.279 -9.462 1.00 96.56 73 ASP A C 1
ATOM 559 O O . ASP A 1 73 ? 19.198 -8.989 -10.321 1.00 96.56 73 ASP A O 1
ATOM 563 N N . ALA A 1 74 ? 17.394 -8.414 -9.126 1.00 96.94 74 ALA A N 1
ATOM 564 C CA . ALA A 1 74 ? 16.529 -9.428 -9.729 1.00 96.94 74 ALA A CA 1
ATOM 565 C C . ALA A 1 74 ? 16.429 -9.286 -11.259 1.00 96.94 74 ALA A C 1
ATOM 567 O O . ALA A 1 74 ? 16.458 -10.285 -11.975 1.00 96.94 74 ALA A O 1
ATOM 568 N N . ALA A 1 75 ? 16.334 -8.058 -11.785 1.00 97.06 75 ALA A N 1
ATOM 569 C CA . ALA A 1 75 ? 16.346 -7.817 -13.229 1.00 97.06 75 ALA A CA 1
ATOM 570 C C . ALA A 1 75 ? 17.682 -8.241 -13.861 1.00 97.06 75 ALA A C 1
ATOM 572 O O . ALA A 1 75 ? 17.691 -8.865 -14.925 1.00 97.06 75 ALA A O 1
ATOM 573 N N . ARG A 1 76 ? 18.805 -7.963 -13.188 1.00 97.31 76 ARG A N 1
ATOM 574 C CA . ARG A 1 76 ? 20.144 -8.355 -13.642 1.00 97.31 76 ARG A CA 1
ATOM 575 C C . ARG A 1 76 ? 20.291 -9.872 -13.727 1.00 97.31 76 ARG A C 1
ATOM 577 O O . ARG A 1 76 ? 20.812 -10.362 -14.727 1.00 97.31 76 ARG A O 1
ATOM 584 N N . ASP A 1 77 ? 19.779 -10.593 -12.736 1.00 97.25 77 ASP A N 1
ATOM 585 C CA . ASP A 1 77 ? 19.846 -12.055 -12.675 1.00 97.25 77 ASP A CA 1
ATOM 586 C C . ASP A 1 77 ? 19.027 -12.724 -13.786 1.00 97.25 77 ASP A C 1
ATOM 588 O O . ASP A 1 77 ? 19.464 -13.711 -14.382 1.00 97.25 77 ASP A O 1
ATOM 592 N N . ILE A 1 78 ? 17.845 -12.186 -14.109 1.00 96.69 78 ILE A N 1
ATOM 593 C CA . ILE A 1 78 ? 16.973 -12.792 -15.125 1.00 96.69 78 ILE A CA 1
ATOM 594 C C . ILE A 1 78 ? 17.337 -12.392 -16.556 1.00 96.69 78 ILE A C 1
ATOM 596 O O . ILE A 1 78 ? 17.046 -13.164 -17.473 1.00 96.69 78 ILE A O 1
ATOM 600 N N . ALA A 1 79 ? 17.963 -11.229 -16.773 1.00 96.38 79 ALA A N 1
ATOM 601 C CA . ALA A 1 79 ? 18.213 -10.672 -18.104 1.00 96.38 79 ALA A CA 1
ATOM 602 C C . ALA A 1 79 ? 18.861 -11.661 -19.102 1.00 96.38 79 ALA A C 1
ATOM 604 O O . ALA A 1 79 ? 18.363 -11.730 -20.231 1.00 96.38 79 ALA A O 1
ATOM 605 N N . PRO A 1 80 ? 19.863 -12.488 -18.726 1.00 95.50 80 PRO A N 1
ATOM 606 C CA . PRO A 1 80 ? 20.443 -13.482 -19.634 1.00 95.50 80 PRO A CA 1
ATOM 607 C C . PRO A 1 80 ? 19.449 -14.565 -20.072 1.00 95.50 80 PRO A C 1
ATOM 609 O O . PRO A 1 80 ? 19.386 -14.944 -21.240 1.00 95.50 80 PRO A O 1
ATOM 612 N N . SER A 1 81 ? 18.613 -15.039 -19.144 1.00 93.38 81 SER A N 1
ATOM 613 C CA . SER A 1 81 ? 17.647 -16.117 -19.408 1.00 93.38 81 SER A CA 1
ATOM 614 C C . SER A 1 81 ? 16.537 -15.700 -20.378 1.00 93.38 81 SER A C 1
ATOM 616 O O . SER A 1 81 ? 16.013 -16.525 -21.131 1.00 93.38 81 SER A O 1
ATOM 618 N N . ILE A 1 82 ? 16.210 -14.404 -20.404 1.00 92.81 82 ILE A N 1
ATOM 619 C CA . ILE A 1 82 ? 15.171 -13.839 -21.268 1.00 92.81 82 ILE A CA 1
ATOM 620 C C . ILE A 1 82 ? 15.728 -13.059 -22.466 1.00 92.81 82 ILE A C 1
ATOM 622 O O . ILE A 1 82 ? 14.939 -12.540 -23.259 1.00 92.81 82 ILE A O 1
ATOM 626 N N . ARG A 1 83 ? 17.058 -13.037 -22.649 1.00 92.06 83 ARG A N 1
ATOM 627 C CA . ARG A 1 83 ? 17.763 -12.320 -23.727 1.00 92.06 83 ARG A CA 1
ATOM 628 C C . ARG A 1 83 ? 17.448 -10.816 -23.729 1.00 92.06 83 ARG A C 1
ATOM 630 O O . ARG A 1 83 ? 16.937 -10.278 -24.717 1.00 92.06 83 ARG A O 1
ATOM 637 N N . ARG A 1 84 ? 17.653 -10.175 -22.574 1.00 93.31 84 ARG A N 1
ATOM 638 C CA . ARG A 1 84 ? 17.404 -8.743 -22.303 1.00 93.31 84 ARG A CA 1
ATOM 639 C C . ARG A 1 84 ? 18.618 -8.016 -21.727 1.00 93.31 84 ARG A C 1
ATOM 641 O O . ARG A 1 84 ? 18.496 -7.015 -21.027 1.00 93.31 84 ARG A O 1
ATOM 648 N N . GLU A 1 85 ? 19.814 -8.531 -21.971 1.00 95.00 85 GLU A N 1
ATOM 649 C CA . GLU A 1 85 ? 21.066 -7.944 -21.498 1.00 95.00 85 GLU A CA 1
ATOM 650 C C . GLU A 1 85 ? 21.280 -6.501 -22.001 1.00 95.00 85 GLU A C 1
ATOM 652 O O . GLU A 1 85 ? 21.744 -5.666 -21.217 1.00 95.00 85 GLU A O 1
ATOM 657 N N . PRO A 1 86 ? 20.926 -6.138 -23.255 1.00 94.00 86 PRO A N 1
ATOM 658 C CA . PRO A 1 86 ? 20.973 -4.747 -23.697 1.00 94.00 86 PRO A CA 1
ATOM 659 C C . PRO A 1 86 ? 20.042 -3.837 -22.890 1.00 94.00 86 PRO A C 1
ATOM 661 O O . PRO A 1 86 ? 20.479 -2.779 -22.438 1.00 94.00 86 PRO A O 1
ATOM 664 N N . GLU A 1 87 ? 18.798 -4.259 -22.666 1.00 94.44 87 GLU A N 1
ATOM 665 C CA . GLU A 1 87 ? 17.794 -3.522 -21.895 1.00 94.44 87 GLU A CA 1
ATOM 666 C C . GLU A 1 87 ? 18.203 -3.379 -20.431 1.00 94.44 87 GLU A C 1
ATOM 668 O O . GLU A 1 87 ? 18.014 -2.317 -19.841 1.00 94.44 87 GLU A O 1
ATOM 673 N N . MET A 1 88 ? 18.840 -4.401 -19.859 1.00 95.88 88 MET A N 1
ATOM 674 C CA . MET A 1 88 ? 19.347 -4.342 -18.492 1.00 95.88 88 MET A CA 1
ATOM 675 C C . MET A 1 88 ? 20.377 -3.223 -18.310 1.00 95.88 88 MET A C 1
ATOM 677 O O . MET A 1 88 ? 20.348 -2.541 -17.292 1.00 95.88 88 MET A O 1
ATOM 681 N N . ARG A 1 89 ? 21.249 -2.960 -19.295 1.00 94.50 89 ARG A N 1
ATOM 682 C CA . ARG A 1 89 ? 22.199 -1.828 -19.225 1.00 94.50 89 ARG A CA 1
ATOM 683 C C . ARG A 1 89 ? 21.491 -0.472 -19.204 1.00 94.50 89 ARG A C 1
ATOM 685 O O . ARG A 1 89 ? 21.921 0.444 -18.502 1.00 94.50 89 ARG A O 1
ATOM 692 N N . VAL A 1 90 ? 20.396 -0.347 -19.955 1.00 92.62 90 VAL A N 1
ATOM 693 C CA . VAL A 1 90 ? 19.566 0.866 -19.958 1.00 92.62 90 VAL A CA 1
ATOM 694 C C . VAL A 1 90 ? 18.862 1.028 -18.611 1.00 92.62 90 VAL A C 1
ATOM 696 O O . VAL A 1 90 ? 18.873 2.121 -18.045 1.00 92.62 90 VAL A O 1
ATOM 699 N N . LEU A 1 91 ? 18.307 -0.061 -18.072 1.00 93.88 91 LEU A N 1
ATOM 700 C CA . LEU A 1 91 ? 17.666 -0.072 -16.759 1.00 93.88 91 LEU A CA 1
ATOM 701 C C . LEU A 1 91 ? 18.654 0.281 -15.642 1.00 93.88 91 LEU A C 1
ATOM 703 O O . LEU A 1 91 ? 18.328 1.082 -14.775 1.00 93.88 91 LEU A O 1
ATOM 707 N N . ASP A 1 92 ? 19.866 -0.271 -15.676 1.00 93.00 92 ASP A N 1
ATOM 708 C CA . ASP A 1 92 ? 20.906 -0.017 -14.676 1.00 93.00 92 ASP A CA 1
ATOM 709 C C . ASP A 1 92 ? 21.296 1.466 -14.632 1.00 93.00 92 ASP A C 1
ATOM 711 O O . ASP A 1 92 ? 21.383 2.059 -13.556 1.00 93.00 92 ASP A O 1
ATOM 715 N N . THR A 1 93 ? 21.424 2.087 -15.808 1.00 90.00 93 THR A N 1
ATOM 716 C CA . THR A 1 93 ? 21.693 3.525 -15.940 1.00 90.00 93 THR A CA 1
ATOM 717 C C . THR A 1 93 ? 20.546 4.355 -15.357 1.00 90.00 93 THR A C 1
ATOM 719 O O . THR A 1 93 ? 20.782 5.253 -14.550 1.00 90.00 93 THR A O 1
ATOM 722 N N . LEU A 1 94 ? 19.300 4.019 -15.713 1.00 90.25 94 LEU A N 1
ATOM 723 C CA . LEU A 1 94 ? 18.103 4.705 -15.221 1.00 90.25 94 LEU A CA 1
ATOM 724 C C . LEU A 1 94 ? 17.948 4.592 -13.696 1.00 90.25 94 LEU A C 1
ATOM 726 O O . LEU A 1 94 ? 17.640 5.570 -13.022 1.00 90.25 94 LEU A O 1
ATOM 730 N N . LEU A 1 95 ? 18.150 3.404 -13.127 1.00 90.88 95 LEU A N 1
ATOM 731 C CA . LEU A 1 95 ? 18.014 3.209 -11.683 1.00 90.88 95 LEU A CA 1
ATOM 732 C C . LEU A 1 95 ? 19.161 3.878 -10.918 1.00 90.88 95 LEU A C 1
ATOM 734 O O . LEU A 1 95 ? 18.937 4.427 -9.840 1.00 90.88 95 LEU A O 1
ATOM 738 N N . SER A 1 96 ? 20.366 3.912 -11.490 1.00 87.38 96 SER A N 1
ATOM 739 C CA . SER A 1 96 ? 21.515 4.597 -10.887 1.00 87.38 96 SER A CA 1
ATOM 740 C C . SER A 1 96 ? 21.333 6.117 -10.825 1.00 87.38 96 SER A C 1
ATOM 742 O O . SER A 1 96 ? 21.691 6.725 -9.814 1.00 87.38 96 SER A O 1
ATOM 744 N N . SER A 1 97 ? 20.718 6.745 -11.838 1.00 83.06 97 SER A N 1
ATOM 745 C CA . SER A 1 97 ? 20.413 8.186 -11.785 1.00 83.06 97 SER A CA 1
ATOM 746 C C . SER A 1 97 ? 19.423 8.538 -10.670 1.00 83.06 97 SER A C 1
ATOM 748 O O . SER A 1 97 ? 19.497 9.623 -10.102 1.00 83.06 97 SER A O 1
ATOM 750 N N . VAL A 1 98 ? 18.524 7.610 -10.327 1.00 83.56 98 VAL A N 1
ATOM 751 C CA . VAL A 1 98 ? 17.487 7.812 -9.304 1.00 83.56 98 VAL A CA 1
ATOM 752 C C . VAL A 1 98 ? 18.006 7.535 -7.892 1.00 83.56 98 VAL A C 1
ATOM 754 O O . VAL A 1 98 ? 17.691 8.293 -6.982 1.00 83.56 98 VAL A O 1
ATOM 757 N N . LEU A 1 99 ? 18.791 6.468 -7.699 1.00 83.81 99 LEU A N 1
ATOM 758 C CA . LEU A 1 99 ? 19.252 6.035 -6.371 1.00 83.81 99 LEU A CA 1
ATOM 759 C C . LEU A 1 99 ? 20.346 6.929 -5.776 1.00 83.81 99 LEU A C 1
ATOM 761 O O . LEU A 1 99 ? 20.407 7.097 -4.567 1.00 83.81 99 LEU A O 1
ATOM 765 N N . ALA A 1 100 ? 21.222 7.493 -6.605 1.00 74.44 100 ALA A N 1
ATOM 766 C CA . ALA A 1 100 ? 22.393 8.225 -6.123 1.00 74.44 100 ALA A CA 1
ATOM 767 C C . ALA A 1 100 ? 22.254 9.757 -6.201 1.00 74.44 100 ALA A C 1
ATOM 769 O O . ALA A 1 100 ? 23.240 10.459 -6.019 1.00 74.44 100 ALA A O 1
ATOM 770 N N . THR A 1 101 ? 21.032 10.271 -6.405 1.00 65.75 101 THR A N 1
ATOM 771 C CA . THR A 1 101 ? 20.713 11.715 -6.433 1.00 65.75 101 THR A CA 1
ATOM 772 C C . THR A 1 101 ? 21.662 12.502 -7.357 1.00 65.75 101 THR A C 1
ATOM 774 O O . THR A 1 101 ? 22.557 13.214 -6.905 1.00 65.75 101 THR A O 1
ATOM 777 N N . HIS A 1 102 ? 21.507 12.324 -8.671 1.00 64.69 102 HIS A N 1
ATOM 778 C CA . HIS A 1 102 ? 22.362 12.928 -9.703 1.00 64.69 102 HIS A CA 1
ATOM 779 C C . HIS A 1 102 ? 21.667 14.081 -10.460 1.00 64.69 102 HIS A C 1
ATOM 781 O O . HIS A 1 102 ? 20.508 14.408 -10.212 1.00 64.69 102 HIS A O 1
ATOM 787 N N . ASP A 1 103 ? 22.368 14.675 -11.437 1.00 64.38 103 ASP A N 1
ATOM 788 C CA . ASP A 1 103 ? 21.766 15.532 -12.468 1.00 64.38 103 ASP A CA 1
ATOM 789 C C . ASP A 1 103 ? 20.576 14.810 -13.137 1.00 64.38 103 ASP A C 1
ATOM 791 O O . ASP A 1 103 ? 20.705 13.689 -13.629 1.00 64.38 103 ASP A O 1
ATOM 795 N N . GLY A 1 104 ? 19.404 15.454 -13.141 1.00 62.97 104 GLY A N 1
ATOM 796 C CA . GLY A 1 104 ? 18.183 14.963 -13.788 1.00 62.97 104 GLY A CA 1
ATOM 797 C C . GLY A 1 104 ? 18.205 15.053 -15.323 1.00 62.97 104 GLY A C 1
ATOM 798 O O . GLY A 1 104 ? 17.176 14.817 -15.969 1.00 62.97 104 GLY A O 1
ATOM 799 N N . GLY A 1 105 ? 19.344 15.432 -15.908 1.00 66.19 105 GLY A N 1
ATOM 800 C CA . GLY A 1 105 ? 19.602 15.462 -17.341 1.00 66.19 105 GLY A CA 1
ATOM 801 C C . GLY A 1 105 ? 19.292 14.124 -18.017 1.00 66.19 105 GLY A C 1
ATOM 802 O O . GLY A 1 105 ? 19.835 13.080 -17.668 1.00 66.19 105 GLY A O 1
ATOM 803 N N . GLY A 1 106 ? 18.394 14.154 -19.004 1.00 78.75 106 GLY A N 1
ATOM 804 C CA . GLY A 1 106 ? 17.999 12.974 -19.785 1.00 78.75 106 GLY A CA 1
ATOM 805 C C . GLY A 1 106 ? 16.792 12.192 -19.251 1.00 78.75 106 GLY A C 1
ATOM 806 O O . GLY A 1 106 ? 16.378 11.238 -19.907 1.00 78.75 106 GLY A O 1
ATOM 807 N N . LEU A 1 107 ? 16.201 12.593 -18.119 1.00 87.88 107 LEU A N 1
ATOM 808 C CA . LEU A 1 107 ? 14.898 12.084 -17.668 1.00 87.88 107 LEU A CA 1
ATOM 809 C C . LEU A 1 107 ? 13.762 12.877 -18.329 1.00 87.88 107 LEU A C 1
ATOM 811 O O . LEU A 1 107 ? 13.790 14.110 -18.335 1.00 87.88 107 LEU A O 1
ATOM 815 N N . GLU A 1 108 ? 12.745 12.197 -18.852 1.00 91.38 108 GLU A N 1
ATOM 816 C CA . GLU A 1 108 ? 11.555 12.808 -19.466 1.00 91.38 108 GLU A CA 1
ATOM 817 C C . GLU A 1 108 ? 10.470 13.144 -18.433 1.00 91.38 108 GLU A C 1
ATOM 819 O O . GLU A 1 108 ? 9.815 14.186 -18.522 1.00 91.38 108 GLU A O 1
ATOM 824 N N . SER A 1 109 ? 10.292 12.285 -17.430 1.00 91.94 109 SER A N 1
ATOM 825 C CA . SER A 1 109 ? 9.307 12.435 -16.365 1.00 91.94 109 SER A CA 1
ATOM 826 C C . SER A 1 109 ? 9.700 13.565 -15.417 1.00 91.94 109 SER A C 1
ATOM 828 O O . SER A 1 109 ? 10.713 13.487 -14.719 1.00 91.94 109 SER A O 1
ATOM 830 N N . VAL A 1 110 ? 8.816 14.553 -15.270 1.00 91.12 110 VAL A N 1
ATOM 831 C CA . VAL A 1 110 ? 8.967 15.641 -14.289 1.00 91.12 110 VAL A CA 1
ATOM 832 C C . VAL A 1 110 ? 9.077 15.101 -12.858 1.00 91.12 110 VAL A C 1
ATOM 834 O O . VAL A 1 110 ? 9.905 15.586 -12.093 1.00 91.12 110 VAL A O 1
ATOM 837 N N . VAL A 1 111 ? 8.312 14.057 -12.516 1.00 91.19 111 VAL A N 1
ATOM 838 C CA . VAL A 1 111 ? 8.288 13.467 -11.165 1.00 91.19 111 VAL A CA 1
ATOM 839 C C . VAL A 1 111 ? 9.625 12.799 -10.838 1.00 91.19 111 VAL A C 1
ATOM 841 O O . VAL A 1 111 ? 10.284 13.149 -9.860 1.00 91.19 111 VAL A O 1
ATOM 844 N N . LEU A 1 112 ? 10.066 11.871 -11.694 1.00 89.75 112 LEU A N 1
ATOM 845 C CA . LEU A 1 112 ? 11.358 11.206 -11.542 1.00 89.75 112 LEU A CA 1
ATOM 846 C C . LEU A 1 112 ? 12.545 12.185 -11.592 1.00 89.75 112 LEU A C 1
ATOM 848 O O . LEU A 1 112 ? 13.495 12.014 -10.831 1.00 89.75 112 LEU A O 1
ATOM 852 N N . ARG A 1 113 ? 12.477 13.240 -12.417 1.00 90.62 113 ARG A N 1
ATOM 853 C CA . ARG A 1 113 ? 13.485 14.310 -12.432 1.00 90.62 113 ARG A CA 1
ATOM 854 C C . ARG A 1 113 ? 13.543 15.045 -11.099 1.00 90.62 113 ARG A C 1
ATOM 856 O O . ARG A 1 113 ? 14.624 15.170 -10.541 1.00 90.62 113 ARG A O 1
ATOM 863 N N . ALA A 1 114 ? 12.395 15.473 -10.571 1.00 89.25 114 ALA A N 1
ATOM 864 C CA . ALA A 1 114 ? 12.317 16.149 -9.279 1.00 89.25 114 ALA A CA 1
ATOM 865 C C . ALA A 1 114 ? 12.893 15.280 -8.152 1.00 89.25 114 ALA A C 1
ATOM 867 O O . ALA A 1 114 ? 13.605 15.783 -7.284 1.00 89.25 114 ALA A O 1
ATOM 868 N N . ARG A 1 115 ? 12.665 13.960 -8.204 1.00 89.31 115 ARG A N 1
ATOM 869 C CA . ARG A 1 115 ? 13.316 13.004 -7.303 1.00 89.31 115 ARG A CA 1
ATOM 870 C C . ARG A 1 115 ? 14.832 12.970 -7.475 1.00 89.31 115 ARG A C 1
ATOM 872 O O . ARG A 1 115 ? 15.530 13.105 -6.477 1.00 89.31 115 ARG A O 1
ATOM 879 N N . ALA A 1 116 ? 15.328 12.785 -8.699 1.00 87.31 116 ALA A N 1
ATOM 880 C CA . ALA A 1 116 ? 16.764 12.705 -8.974 1.00 87.31 116 ALA A CA 1
ATOM 881 C C . ALA A 1 116 ? 17.508 13.967 -8.504 1.00 87.31 116 ALA A C 1
ATOM 883 O O . ALA A 1 116 ? 18.596 13.865 -7.953 1.00 87.31 116 ALA A O 1
ATOM 884 N N . THR A 1 117 ? 16.872 15.138 -8.613 1.00 87.12 117 THR A N 1
ATOM 885 C CA . THR A 1 117 ? 17.417 16.425 -8.156 1.00 87.12 117 THR A CA 1
ATOM 886 C C . THR A 1 117 ? 17.157 16.730 -6.672 1.00 87.12 117 THR A C 1
ATOM 888 O O . THR A 1 117 ? 17.343 17.867 -6.243 1.00 87.12 117 THR A O 1
ATOM 891 N N . GLY A 1 118 ? 16.685 15.765 -5.875 1.00 86.38 118 GLY A N 1
ATOM 892 C CA . GLY A 1 118 ? 16.532 15.907 -4.420 1.00 86.38 118 GLY A CA 1
ATOM 893 C C . GLY A 1 118 ? 15.265 16.628 -3.937 1.00 86.38 118 GLY A C 1
ATOM 894 O O . GLY A 1 118 ? 15.166 16.961 -2.761 1.00 86.38 118 GLY A O 1
ATOM 895 N N . SER A 1 119 ? 14.278 16.861 -4.805 1.00 86.75 119 SER A N 1
ATOM 896 C CA . SER A 1 119 ? 12.965 17.440 -4.461 1.00 86.75 119 SER A CA 1
ATOM 897 C C . SER A 1 119 ? 11.801 16.516 -4.867 1.00 86.75 119 SER A C 1
ATOM 899 O O . SER A 1 119 ? 10.939 16.916 -5.654 1.00 86.75 119 SER A O 1
ATOM 901 N N . PRO A 1 120 ? 11.760 15.256 -4.389 1.00 88.38 120 PRO A N 1
ATOM 902 C CA . PRO A 1 120 ? 10.694 14.327 -4.745 1.00 88.38 120 PRO A CA 1
ATOM 903 C C . PRO A 1 120 ? 9.334 14.800 -4.218 1.00 88.38 120 PRO A C 1
ATOM 905 O O . PRO A 1 120 ? 9.217 15.269 -3.088 1.00 88.38 120 PRO A O 1
ATOM 908 N N . TYR A 1 121 ? 8.286 14.583 -5.007 1.00 86.12 121 TYR A N 1
ATOM 909 C CA . TYR A 1 121 ? 6.898 14.797 -4.602 1.00 86.12 121 TYR A CA 1
ATOM 910 C C . TYR A 1 121 ? 6.022 13.631 -5.069 1.00 86.12 121 TYR A C 1
ATOM 912 O O . TYR A 1 121 ? 6.409 12.858 -5.946 1.00 86.12 121 TYR A O 1
ATOM 920 N N . ASP A 1 122 ? 4.841 13.482 -4.467 1.00 85.12 122 ASP A N 1
ATOM 921 C CA . ASP A 1 122 ? 3.862 12.478 -4.882 1.00 85.12 122 ASP A CA 1
ATOM 922 C C . ASP A 1 122 ? 2.782 13.137 -5.764 1.00 85.12 122 ASP A C 1
ATOM 924 O O . ASP A 1 122 ? 1.962 13.906 -5.248 1.00 85.12 122 ASP A O 1
ATOM 928 N N . PRO A 1 123 ? 2.746 12.845 -7.079 1.00 84.69 123 PRO A N 1
ATOM 929 C CA . PRO A 1 123 ? 1.794 13.469 -7.997 1.00 84.69 123 PRO A CA 1
ATOM 930 C C . PRO A 1 123 ? 0.337 13.120 -7.664 1.00 84.69 123 PRO A C 1
ATOM 932 O O . PRO A 1 123 ? -0.547 13.958 -7.817 1.00 84.69 123 PRO A O 1
ATOM 935 N N . SER A 1 124 ? 0.073 11.916 -7.148 1.00 82.38 124 SER A N 1
ATOM 936 C CA . SER A 1 124 ? -1.275 11.494 -6.763 1.00 82.38 124 SER A CA 1
ATOM 937 C C . SER A 1 124 ? -1.754 12.202 -5.497 1.00 82.38 124 SER A C 1
ATOM 939 O O . SER A 1 124 ? -2.953 12.433 -5.344 1.00 82.38 124 SER A O 1
ATOM 941 N N . ARG A 1 125 ? -0.849 12.571 -4.577 1.00 81.69 125 ARG A N 1
ATOM 942 C CA . ARG A 1 125 ? -1.221 13.428 -3.435 1.00 81.69 125 ARG A CA 1
ATOM 943 C C . ARG A 1 125 ? -1.513 14.844 -3.865 1.00 81.69 125 ARG A C 1
ATOM 945 O O . ARG A 1 125 ? -2.498 15.387 -3.383 1.00 81.69 125 ARG A O 1
ATOM 952 N N . MET A 1 126 ? -0.697 15.406 -4.755 1.00 85.19 126 MET A N 1
ATOM 953 C CA . MET A 1 126 ? -0.920 16.755 -5.274 1.00 85.19 126 MET A CA 1
ATOM 954 C C . MET A 1 126 ? -2.313 16.869 -5.890 1.00 85.19 126 MET A C 1
ATOM 956 O O . MET A 1 126 ? -3.084 17.720 -5.468 1.00 85.19 126 MET A O 1
ATOM 960 N N . GLU A 1 127 ? -2.701 15.917 -6.742 1.00 85.75 127 GLU A N 1
ATOM 961 C CA . GLU A 1 127 ? -4.042 15.891 -7.337 1.00 85.75 127 GLU A CA 1
ATOM 962 C C . GLU A 1 127 ? -5.162 15.827 -6.279 1.00 85.75 127 GLU A C 1
ATOM 964 O O . GLU A 1 127 ? -6.166 16.534 -6.366 1.00 85.75 127 GLU A O 1
ATOM 969 N N . LYS A 1 128 ? -5.009 14.982 -5.249 1.00 81.75 128 LYS A N 1
ATOM 970 C CA . LYS A 1 128 ? -6.005 14.865 -4.169 1.00 81.75 128 LYS A CA 1
ATOM 971 C C . LYS A 1 128 ? -6.089 16.129 -3.317 1.00 81.75 128 LYS A C 1
ATOM 973 O O . LYS A 1 128 ? -7.187 16.517 -2.929 1.00 81.75 128 LYS A O 1
ATOM 978 N N . LEU A 1 129 ? -4.949 16.742 -3.007 1.00 81.56 129 LEU A N 1
ATOM 979 C CA . LEU A 1 129 ? -4.877 17.970 -2.222 1.00 81.56 129 LEU A CA 1
ATOM 980 C C . LEU A 1 129 ? -5.443 19.156 -2.997 1.00 81.56 129 LEU A C 1
ATOM 982 O O . LEU A 1 129 ? -6.176 19.941 -2.411 1.00 81.56 129 LEU A O 1
ATOM 986 N N . GLU A 1 130 ? -5.179 19.250 -4.299 1.00 86.69 130 GLU A N 1
ATOM 987 C CA . GLU A 1 130 ? -5.791 20.247 -5.181 1.00 86.69 130 GLU A CA 1
ATOM 988 C C . GLU A 1 130 ? -7.312 20.089 -5.203 1.00 86.69 130 GLU A C 1
ATOM 990 O O . GLU A 1 130 ? -8.029 21.047 -4.933 1.00 86.69 130 GLU A O 1
ATOM 995 N N . LYS A 1 131 ? -7.814 18.862 -5.405 1.00 84.81 131 LYS A N 1
ATOM 996 C CA . LYS A 1 131 ? -9.256 18.569 -5.344 1.00 84.81 131 LYS A CA 1
ATOM 997 C C . LYS A 1 131 ? -9.872 18.948 -4.000 1.00 84.81 131 LYS A C 1
ATOM 999 O O . LYS A 1 131 ? -10.946 19.543 -3.967 1.00 84.81 131 LYS A O 1
ATOM 1004 N N . LEU A 1 132 ? -9.206 18.609 -2.896 1.00 79.56 132 LEU A N 1
ATOM 1005 C CA . LEU A 1 132 ? -9.662 18.971 -1.556 1.00 79.56 132 LEU A CA 1
ATOM 1006 C C . LEU A 1 132 ? -9.660 20.490 -1.358 1.00 79.56 132 LEU A C 1
ATOM 1008 O O . LEU A 1 132 ? -10.621 21.025 -0.819 1.00 79.56 132 LEU A O 1
ATOM 1012 N N . ALA A 1 133 ? -8.610 21.184 -1.795 1.00 77.81 133 ALA A N 1
ATOM 1013 C CA . ALA A 1 133 ? -8.504 22.633 -1.687 1.00 77.81 133 ALA A CA 1
ATOM 1014 C C . ALA A 1 133 ? -9.615 23.334 -2.478 1.00 77.81 133 ALA A C 1
ATOM 1016 O O . ALA A 1 133 ? -10.258 24.229 -1.937 1.00 77.81 133 ALA A O 1
ATOM 1017 N N . THR A 1 134 ? -9.895 22.885 -3.707 1.00 86.69 134 THR A N 1
ATOM 1018 C CA . THR A 1 134 ? -11.036 23.365 -4.499 1.00 86.69 134 THR A CA 1
ATOM 1019 C C . THR A 1 134 ? -12.354 23.110 -3.771 1.00 86.69 134 THR A C 1
ATOM 1021 O O . THR A 1 134 ? -13.131 24.037 -3.586 1.00 86.69 134 THR A O 1
ATOM 1024 N N . ALA A 1 135 ? -12.580 21.894 -3.264 1.00 80.94 135 ALA A N 1
ATOM 1025 C CA . ALA A 1 135 ? -13.813 21.568 -2.550 1.00 80.94 135 ALA A CA 1
ATOM 1026 C C . ALA A 1 135 ? -14.012 22.410 -1.276 1.00 80.94 135 ALA A C 1
ATOM 1028 O O . ALA A 1 135 ? -15.118 22.869 -1.017 1.00 80.94 135 ALA A O 1
ATOM 1029 N N . LEU A 1 136 ? -12.951 22.641 -0.495 1.00 76.25 13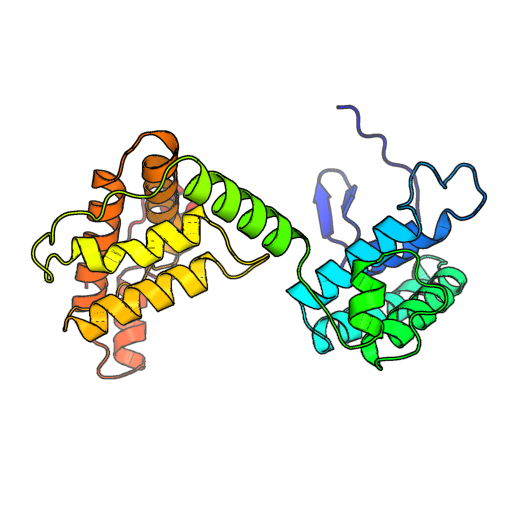6 LEU A N 1
ATOM 1030 C CA . LEU A 1 136 ? -12.999 23.484 0.705 1.00 76.25 136 LEU A CA 1
ATOM 1031 C C . LEU A 1 136 ? -13.194 24.966 0.374 1.00 76.25 136 LEU A C 1
ATOM 1033 O O . LEU A 1 136 ? -13.775 25.694 1.176 1.00 76.25 136 LEU A O 1
ATOM 1037 N N . HIS A 1 137 ? -12.692 25.416 -0.777 1.00 82.00 137 HIS A N 1
ATOM 1038 C CA . HIS A 1 137 ? -12.926 26.769 -1.267 1.00 82.00 137 HIS A CA 1
ATOM 1039 C C . HIS A 1 137 ? -14.389 26.964 -1.687 1.00 82.00 137 HIS A C 1
ATOM 1041 O O . HIS A 1 137 ? -15.002 27.960 -1.310 1.00 82.00 137 HIS A O 1
ATOM 1047 N N . ASP A 1 138 ? -14.948 25.993 -2.412 1.00 86.56 138 ASP A N 1
ATOM 1048 C CA . ASP A 1 138 ? -16.306 26.058 -2.958 1.00 86.56 138 ASP A CA 1
ATOM 1049 C C . ASP A 1 138 ? -17.388 25.788 -1.898 1.00 86.56 138 ASP A C 1
ATOM 1051 O O . ASP A 1 138 ? -18.491 26.331 -1.968 1.00 86.56 138 ASP A O 1
ATOM 1055 N N . ALA A 1 139 ? -17.079 24.951 -0.907 1.00 82.94 139 ALA A N 1
ATOM 1056 C CA . ALA A 1 139 ? -17.968 24.571 0.182 1.00 82.94 139 ALA A CA 1
ATOM 1057 C C . ALA A 1 139 ? -17.197 24.606 1.513 1.00 82.94 139 ALA A C 1
ATOM 1059 O O . ALA A 1 139 ? -16.733 23.560 1.988 1.00 82.94 139 ALA A O 1
ATOM 1060 N N . PRO A 1 140 ? -17.029 25.793 2.128 1.00 72.25 140 PRO A N 1
ATOM 1061 C CA . PRO A 1 140 ? -16.374 25.887 3.423 1.00 72.25 140 PRO A CA 1
ATOM 1062 C C . PRO A 1 140 ? -17.134 25.015 4.434 1.00 72.25 140 PRO A C 1
ATOM 1064 O O . PRO A 1 140 ? -18.360 25.114 4.523 1.00 72.25 140 PRO A O 1
ATOM 1067 N N . PRO A 1 141 ? -16.445 24.131 5.176 1.00 67.31 141 PRO A N 1
ATOM 1068 C CA . PRO A 1 141 ? -17.116 23.223 6.086 1.00 67.31 141 PRO A CA 1
ATOM 1069 C C . PRO A 1 141 ? -17.743 24.010 7.233 1.00 67.31 141 PRO A C 1
ATOM 1071 O O . PRO A 1 141 ? -17.069 24.800 7.900 1.00 67.31 141 PRO A O 1
ATOM 1074 N N . ASP A 1 142 ? -19.018 23.740 7.505 1.00 68.38 142 ASP A N 1
ATOM 1075 C CA . ASP A 1 142 ? -19.639 24.184 8.743 1.00 68.38 142 ASP A CA 1
ATOM 1076 C C . ASP A 1 142 ? -18.871 23.590 9.925 1.00 68.38 142 ASP A C 1
ATOM 1078 O O . ASP A 1 142 ? -18.571 22.389 9.973 1.00 68.38 142 ASP A O 1
ATOM 1082 N N . VAL A 1 143 ? -18.558 24.432 10.910 1.00 63.41 143 VAL A N 1
ATOM 1083 C CA . VAL A 1 143 ? -18.026 23.951 12.183 1.00 63.41 143 VAL A CA 1
ATOM 1084 C C . VAL A 1 143 ? -19.117 23.094 12.806 1.00 63.41 143 VAL A C 1
ATOM 1086 O O . VAL A 1 143 ? -20.118 23.616 13.299 1.00 63.41 143 VAL A O 1
ATOM 1089 N N . LEU A 1 144 ? -18.934 21.771 12.773 1.00 53.62 144 LEU A N 1
ATOM 1090 C CA . LEU A 1 144 ? -19.826 20.864 13.479 1.00 53.62 144 LEU A CA 1
ATOM 1091 C C . LEU A 1 144 ? -19.917 21.348 14.932 1.00 53.62 144 LEU A C 1
ATOM 1093 O O . LEU A 1 144 ? -18.867 21.511 15.571 1.00 53.62 144 LEU A O 1
ATOM 1097 N N . PRO A 1 145 ? -21.131 21.583 15.469 1.00 59.84 145 PRO A N 1
ATOM 1098 C CA . PRO A 1 145 ? -21.278 21.914 16.875 1.00 59.84 145 PRO A CA 1
ATOM 1099 C C . PRO A 1 145 ? -20.570 20.838 17.694 1.00 59.84 145 PRO A C 1
ATOM 1101 O O . PRO A 1 145 ? -20.505 19.676 17.279 1.00 59.84 145 PRO A O 1
ATOM 1104 N N . SER A 1 146 ? -20.002 21.223 18.836 1.00 54.38 146 SER A N 1
ATOM 1105 C CA . SER A 1 146 ? -19.295 20.313 19.730 1.00 54.38 146 SER A CA 1
ATOM 1106 C C . SER A 1 146 ? -20.231 19.194 20.193 1.00 54.38 146 SER A C 1
ATOM 1108 O O . SER A 1 146 ? -20.867 19.260 21.240 1.00 54.38 146 SER A O 1
ATOM 1110 N N . LEU A 1 147 ? -20.303 18.116 19.410 1.00 54.47 147 LEU A N 1
ATOM 1111 C CA . LEU A 1 147 ? -20.794 16.835 19.887 1.00 54.47 147 LEU A CA 1
ATOM 1112 C C . LEU A 1 147 ? -19.973 16.501 21.137 1.00 54.47 147 LEU A C 1
ATOM 1114 O O . LEU A 1 147 ? -18.758 16.759 21.112 1.00 54.47 147 LEU A O 1
ATOM 1118 N N . PRO A 1 148 ? -20.590 15.953 22.205 1.00 61.19 148 PRO A N 1
ATOM 1119 C CA . PRO A 1 148 ? -19.891 15.647 23.445 1.00 61.19 148 PRO A CA 1
ATOM 1120 C C . PRO A 1 148 ? -18.560 14.979 23.122 1.00 61.19 148 PRO A C 1
ATOM 1122 O O . PRO A 1 148 ? -18.529 13.989 22.380 1.00 61.19 148 PRO A O 1
ATOM 1125 N N . ALA A 1 149 ? -17.472 15.576 23.616 1.00 53.72 149 ALA A N 1
ATOM 1126 C CA . ALA A 1 149 ? -16.095 15.262 23.233 1.00 53.72 149 ALA A CA 1
ATOM 1127 C C . ALA A 1 149 ? -15.740 13.769 23.394 1.00 53.72 149 ALA A C 1
ATOM 1129 O O . ALA A 1 149 ? -14.781 13.294 22.792 1.00 53.72 149 ALA A O 1
ATOM 1130 N N . ASP A 1 150 ? -16.571 13.021 24.126 1.00 55.38 150 ASP A N 1
ATOM 1131 C CA . ASP A 1 150 ? -16.279 11.690 24.628 1.00 55.38 150 ASP A CA 1
ATOM 1132 C C . ASP A 1 150 ? -17.085 10.532 24.039 1.00 55.38 150 ASP A C 1
ATOM 1134 O O . ASP A 1 150 ? -16.924 9.401 24.499 1.00 55.38 150 ASP A O 1
ATOM 1138 N N . SER A 1 151 ? -17.908 10.722 23.002 1.00 70.81 151 SER A N 1
ATOM 1139 C CA . SER A 1 151 ? -18.506 9.534 22.378 1.00 70.81 151 SER A CA 1
ATOM 1140 C C . SER A 1 151 ? -17.412 8.704 21.686 1.00 70.81 151 SER A C 1
ATOM 1142 O O . SER A 1 151 ? -16.721 9.191 20.792 1.00 70.81 151 SER A O 1
ATOM 1144 N N . VAL A 1 152 ? -17.272 7.423 22.056 1.00 74.25 152 VAL A N 1
ATOM 1145 C CA . VAL A 1 152 ? -16.355 6.450 21.413 1.00 74.25 152 VAL A CA 1
ATOM 1146 C C . VAL A 1 152 ? -16.441 6.499 19.881 1.00 74.25 152 VAL A C 1
ATOM 1148 O O . VAL A 1 152 ? -15.453 6.292 19.185 1.00 74.25 152 VAL A O 1
ATOM 1151 N N . ARG A 1 153 ? -17.613 6.848 19.338 1.00 78.31 153 ARG A N 1
ATOM 1152 C CA . ARG A 1 153 ? -17.859 7.010 17.899 1.00 78.31 153 ARG A CA 1
ATOM 1153 C C . ARG A 1 153 ? -17.002 8.100 17.249 1.00 78.31 153 ARG A C 1
ATOM 1155 O O . ARG A 1 153 ? -16.570 7.911 16.120 1.00 78.31 153 ARG A O 1
ATOM 1162 N N . ARG A 1 154 ? -16.713 9.210 17.935 1.00 78.69 154 ARG A N 1
ATOM 1163 C CA . ARG A 1 154 ? -15.865 10.281 17.382 1.00 78.69 154 ARG A CA 1
ATOM 1164 C C . ARG A 1 154 ? -14.414 9.824 17.227 1.00 78.69 154 ARG A C 1
ATOM 1166 O O . ARG A 1 154 ? -13.766 10.168 16.247 1.00 78.69 154 ARG A O 1
ATOM 1173 N N . ARG A 1 155 ? -13.944 8.967 18.135 1.00 84.81 155 ARG A N 1
ATOM 1174 C CA . ARG A 1 155 ? -12.591 8.381 18.114 1.00 84.81 155 ARG A CA 1
ATOM 1175 C C . ARG A 1 155 ? -12.395 7.357 16.989 1.00 84.81 155 ARG A C 1
ATOM 1177 O O . ARG A 1 155 ? -11.268 7.028 16.640 1.00 84.81 155 ARG A O 1
ATOM 1184 N N . LEU A 1 156 ? -13.489 6.888 16.383 1.00 88.00 156 LEU A N 1
ATOM 1185 C CA . LEU A 1 156 ? -13.486 6.047 15.182 1.00 88.00 156 LEU A CA 1
ATOM 1186 C C . LEU A 1 156 ? -13.323 6.857 13.884 1.00 88.00 156 LEU A C 1
ATOM 1188 O O . LEU A 1 156 ? -12.987 6.275 12.856 1.00 88.00 156 LEU A O 1
ATOM 1192 N N . LEU A 1 157 ? -13.527 8.178 13.907 1.00 86.75 157 LEU A N 1
ATOM 1193 C CA . LEU A 1 157 ? -13.508 9.016 12.705 1.00 86.75 157 LEU A CA 1
ATOM 1194 C C . LEU A 1 157 ? -12.185 8.959 11.913 1.00 86.75 157 LEU A C 1
ATOM 1196 O O . LEU A 1 157 ? -12.263 8.849 10.687 1.00 86.75 157 LEU A O 1
ATOM 1200 N N . PRO A 1 158 ? -10.984 8.962 12.535 1.00 89.25 158 PRO A N 1
ATOM 1201 C CA . PRO A 1 158 ? -9.734 8.877 11.778 1.00 89.25 158 PRO A CA 1
ATOM 1202 C C . PRO A 1 158 ? -9.618 7.602 10.942 1.00 89.25 158 PRO A C 1
ATOM 1204 O O . PRO A 1 158 ? -9.028 7.641 9.865 1.00 89.25 158 PRO A O 1
ATOM 1207 N N . LEU A 1 159 ? -10.204 6.486 11.404 1.00 92.44 159 LEU A N 1
ATOM 1208 C CA . LEU A 1 159 ? -10.260 5.254 10.618 1.00 92.44 159 LEU A CA 1
ATOM 1209 C C . LEU A 1 159 ? -10.938 5.529 9.277 1.00 92.44 159 LEU A C 1
ATOM 1211 O O . LEU A 1 159 ? -10.351 5.264 8.234 1.00 92.44 159 LEU A O 1
ATOM 1215 N N . PHE A 1 160 ? -12.158 6.070 9.337 1.00 89.12 160 PHE A N 1
ATOM 1216 C CA . PHE A 1 160 ? -12.992 6.306 8.166 1.00 89.12 160 PHE A CA 1
ATOM 1217 C C . PHE A 1 160 ? -12.353 7.335 7.230 1.00 89.12 160 PHE A C 1
ATOM 1219 O O . PHE A 1 160 ? -12.191 7.065 6.045 1.00 89.12 160 PHE A O 1
ATOM 1226 N N . LEU A 1 161 ? -11.888 8.469 7.765 1.00 86.88 161 LEU A N 1
ATOM 1227 C CA . LEU A 1 161 ? -11.260 9.523 6.963 1.00 86.88 161 LEU A CA 1
ATOM 1228 C C . LEU A 1 161 ? -10.049 9.013 6.174 1.00 86.88 161 LEU A C 1
ATOM 1230 O O . LEU A 1 161 ? -9.944 9.255 4.974 1.00 86.88 161 LEU A O 1
ATOM 1234 N N . VAL A 1 162 ? -9.143 8.275 6.820 1.00 88.00 162 VAL A N 1
ATOM 1235 C CA . VAL A 1 162 ? -7.948 7.752 6.144 1.00 88.00 162 VAL A CA 1
ATOM 1236 C C . VAL A 1 162 ? -8.316 6.676 5.122 1.00 88.00 162 VAL A C 1
ATOM 1238 O O . VAL A 1 162 ? -7.694 6.618 4.060 1.00 88.00 162 VAL A O 1
ATOM 1241 N N . THR A 1 163 ? -9.321 5.834 5.396 1.00 89.12 163 THR A N 1
ATOM 1242 C CA . THR A 1 163 ? -9.770 4.824 4.425 1.00 89.12 163 THR A CA 1
ATOM 1243 C C . THR A 1 163 ? -10.456 5.433 3.206 1.00 89.12 163 THR A C 1
ATOM 1245 O O . THR A 1 163 ? -10.236 4.930 2.109 1.00 89.12 163 THR A O 1
ATOM 1248 N N . GLU A 1 164 ? -11.216 6.518 3.377 1.00 85.12 164 GLU A N 1
ATOM 1249 C CA . GLU A 1 164 ? -11.914 7.208 2.283 1.00 85.12 164 GLU A CA 1
ATOM 1250 C C . GLU A 1 164 ? -10.960 8.045 1.428 1.00 85.12 164 GLU A C 1
ATOM 1252 O O . GLU A 1 164 ? -10.917 7.917 0.206 1.00 85.12 164 GLU A O 1
ATOM 1257 N N . VAL A 1 165 ? -10.121 8.869 2.063 1.00 83.56 165 VAL A N 1
ATOM 1258 C CA . VAL A 1 165 ? -9.155 9.713 1.342 1.00 83.56 165 VAL A CA 1
ATOM 1259 C C . VAL A 1 165 ? -8.095 8.853 0.645 1.00 83.56 165 VAL A C 1
ATOM 1261 O O . VAL A 1 165 ? -7.590 9.212 -0.426 1.00 83.56 165 VAL A O 1
ATOM 1264 N N . HIS A 1 166 ? -7.740 7.712 1.242 1.00 83.75 166 HIS A N 1
ATOM 1265 C CA . HIS A 1 166 ? -6.693 6.801 0.783 1.00 83.75 166 HIS A CA 1
ATOM 1266 C C . HIS A 1 166 ? -5.371 7.547 0.475 1.00 83.75 166 HIS A C 1
ATOM 1268 O O . HIS A 1 166 ? -4.918 7.576 -0.684 1.00 83.75 166 HIS A O 1
ATOM 1274 N N . PRO A 1 167 ? -4.780 8.230 1.481 1.00 79.06 167 PRO A N 1
ATOM 1275 C CA . PRO A 1 167 ? -3.668 9.169 1.341 1.00 79.06 167 PRO A CA 1
ATOM 1276 C C . PRO A 1 167 ? -2.294 8.530 1.067 1.00 79.06 167 PRO A C 1
ATOM 1278 O O . PRO A 1 167 ? -1.328 9.268 0.953 1.00 79.06 167 PRO A O 1
ATOM 1281 N N . PHE A 1 168 ? -2.185 7.216 0.871 1.00 79.69 168 PHE A N 1
ATOM 1282 C CA . PHE A 1 168 ? -0.938 6.531 0.492 1.00 79.69 168 PHE A CA 1
ATOM 1283 C C . PHE A 1 168 ? -1.171 5.499 -0.622 1.00 79.69 168 PHE A C 1
ATOM 1285 O O . PHE A 1 168 ? -2.319 5.138 -0.902 1.00 79.69 168 PHE A O 1
ATOM 1292 N N . ASP A 1 169 ? -0.110 5.075 -1.310 1.00 72.56 169 ASP A N 1
ATOM 1293 C CA . ASP A 1 169 ? -0.204 4.055 -2.371 1.00 72.56 169 ASP A CA 1
ATOM 1294 C C . ASP A 1 169 ? -0.397 2.656 -1.771 1.00 72.56 169 ASP A C 1
ATOM 1296 O O . ASP A 1 169 ? -1.157 1.846 -2.294 1.00 72.56 169 ASP A O 1
ATOM 1300 N N . ASP A 1 170 ? 0.223 2.412 -0.616 1.00 79.25 170 ASP A N 1
ATOM 1301 C CA . ASP A 1 170 ? 0.021 1.236 0.225 1.00 79.25 170 ASP A CA 1
ATOM 1302 C C . ASP A 1 170 ? -0.024 1.657 1.706 1.00 79.25 170 ASP A C 1
ATOM 1304 O O . ASP A 1 170 ? 0.436 2.728 2.093 1.00 79.25 170 ASP A O 1
ATOM 1308 N N . GLY A 1 171 ? -0.607 0.817 2.558 1.00 84.12 171 GLY A N 1
ATOM 1309 C CA . GLY A 1 171 ? -0.565 0.986 4.008 1.00 84.12 171 GLY A CA 1
ATOM 1310 C C . GLY A 1 171 ? -1.708 1.797 4.612 1.00 84.12 171 GLY A C 1
ATOM 1311 O O . GLY A 1 171 ? -1.799 1.848 5.836 1.00 84.12 171 GLY A O 1
ATOM 1312 N N . ASN A 1 172 ? -2.642 2.326 3.816 1.00 88.19 172 ASN A N 1
ATOM 1313 C CA . ASN A 1 172 ? -3.780 3.121 4.307 1.00 88.19 172 ASN A CA 1
ATOM 1314 C C . ASN A 1 172 ? -4.554 2.424 5.424 1.00 88.19 172 ASN A C 1
ATOM 1316 O O . ASN A 1 172 ? -4.774 3.006 6.477 1.00 88.19 172 ASN A O 1
ATOM 1320 N N . GLY A 1 173 ? -4.889 1.141 5.253 1.00 90.88 173 GLY A N 1
ATOM 1321 C CA . GLY A 1 173 ? -5.590 0.387 6.293 1.00 90.88 173 GLY A CA 1
ATOM 1322 C C . GLY A 1 173 ? -4.780 0.218 7.586 1.00 90.88 173 GLY A C 1
ATOM 1323 O O . GLY A 1 173 ? -5.369 0.151 8.662 1.00 90.88 173 GLY A O 1
ATOM 1324 N N . ARG A 1 174 ? -3.440 0.150 7.506 1.00 92.38 174 ARG A N 1
ATOM 1325 C CA . ARG A 1 174 ? -2.556 0.089 8.686 1.00 92.38 174 ARG A CA 1
AT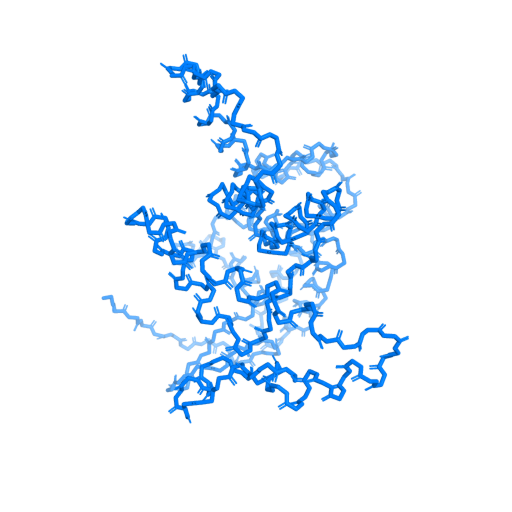OM 1326 C C . ARG A 1 174 ? -2.539 1.438 9.401 1.00 92.38 174 ARG A C 1
ATOM 1328 O O . ARG A 1 174 ? -2.812 1.479 10.597 1.00 92.38 174 ARG A O 1
ATOM 1335 N N . VAL A 1 175 ? -2.304 2.521 8.659 1.00 91.56 175 VAL A N 1
ATOM 1336 C CA . VAL A 1 175 ? -2.280 3.893 9.190 1.00 91.56 175 VAL A CA 1
ATOM 1337 C C . VAL A 1 175 ? -3.630 4.270 9.800 1.00 91.56 175 VAL A C 1
ATOM 1339 O O . VAL A 1 175 ? -3.675 4.716 10.940 1.00 91.56 175 VAL A O 1
ATOM 1342 N N . ALA A 1 176 ? -4.734 3.988 9.108 1.00 93.44 176 ALA A N 1
ATOM 1343 C CA . ALA A 1 176 ? -6.087 4.273 9.578 1.00 93.44 176 ALA A CA 1
ATOM 1344 C C . ALA A 1 176 ? -6.381 3.625 10.944 1.00 93.44 176 ALA A C 1
ATOM 1346 O O . ALA A 1 176 ? -6.903 4.274 11.850 1.00 93.44 176 ALA A O 1
ATOM 1347 N N . ARG A 1 177 ? -5.990 2.353 11.127 1.00 94.88 177 ARG A N 1
ATOM 1348 C CA . ARG A 1 177 ? -6.144 1.654 12.413 1.00 94.88 177 ARG A CA 1
ATOM 1349 C C . ARG A 1 177 ? -5.231 2.213 13.500 1.00 94.88 177 ARG A C 1
ATOM 1351 O O . ARG A 1 177 ? -5.667 2.293 14.642 1.00 94.88 177 ARG A O 1
ATOM 1358 N N . ILE A 1 178 ? -3.994 2.587 13.167 1.00 94.38 178 ILE A N 1
ATOM 1359 C CA . ILE A 1 178 ? -3.065 3.212 14.122 1.00 94.38 178 ILE A CA 1
ATOM 1360 C C . ILE A 1 178 ? -3.629 4.551 14.604 1.00 94.38 178 ILE A C 1
ATOM 1362 O O . ILE A 1 178 ? -3.702 4.762 15.809 1.00 94.38 178 ILE A O 1
ATOM 1366 N N . MET A 1 179 ? -4.089 5.411 13.690 1.00 92.44 179 MET A N 1
ATOM 1367 C CA . MET A 1 179 ? -4.659 6.720 14.030 1.00 92.44 179 MET A CA 1
ATOM 1368 C C . MET A 1 179 ? -5.926 6.584 14.880 1.00 92.44 179 MET A C 1
ATOM 1370 O O . MET A 1 179 ? -6.040 7.226 15.917 1.00 92.44 179 MET A O 1
ATOM 1374 N N . MET A 1 180 ? -6.840 5.681 14.512 1.00 94.44 180 MET A N 1
ATOM 1375 C CA . MET A 1 180 ? -8.007 5.371 15.345 1.00 94.44 180 MET A CA 1
ATOM 1376 C C . MET A 1 180 ? -7.608 4.859 16.735 1.00 94.44 180 MET A C 1
ATOM 1378 O O . MET A 1 180 ? -8.166 5.288 17.740 1.00 94.44 180 MET A O 1
ATOM 1382 N N . ASN A 1 181 ? -6.651 3.931 16.816 1.00 95.69 181 ASN A N 1
ATOM 1383 C CA . ASN A 1 181 ? -6.217 3.386 18.100 1.00 95.69 181 ASN A CA 1
ATOM 1384 C C . ASN A 1 181 ? -5.500 4.427 18.966 1.00 95.69 181 ASN A C 1
ATOM 1386 O O . ASN A 1 181 ? -5.595 4.332 20.186 1.00 95.69 181 ASN A O 1
ATOM 1390 N N . ALA A 1 182 ? -4.823 5.411 18.370 1.00 91.62 182 ALA A N 1
ATOM 1391 C CA . ALA A 1 182 ? -4.252 6.536 19.103 1.00 91.62 182 ALA A CA 1
ATOM 1392 C C . ALA A 1 182 ? -5.354 7.373 19.775 1.00 91.62 182 ALA A C 1
ATOM 1394 O O . ALA A 1 182 ? -5.274 7.609 20.979 1.00 91.62 182 ALA A O 1
ATOM 1395 N N . GLU A 1 183 ? -6.422 7.716 19.046 1.00 89.12 183 GLU A N 1
ATOM 1396 C CA . GLU A 1 183 ? -7.579 8.435 19.605 1.00 89.12 183 GLU A CA 1
ATOM 1397 C C . GLU A 1 183 ? -8.315 7.630 20.685 1.00 89.12 183 GLU A C 1
ATOM 1399 O O . GLU A 1 183 ? -8.720 8.177 21.711 1.00 89.12 183 GLU A O 1
ATOM 1404 N N . LEU A 1 184 ? -8.478 6.316 20.483 1.00 89.94 184 LEU A N 1
ATOM 1405 C CA . LEU A 1 184 ? -9.068 5.430 21.490 1.00 89.94 184 LEU A CA 1
ATOM 1406 C C . LEU A 1 184 ? -8.229 5.427 22.775 1.00 89.94 184 LEU A C 1
ATOM 1408 O O . LEU A 1 184 ? -8.768 5.682 23.848 1.00 89.94 184 LEU A O 1
ATOM 1412 N N . VAL A 1 185 ? -6.914 5.221 22.671 1.00 91.25 185 VAL A N 1
ATOM 1413 C CA . VAL A 1 185 ? -6.013 5.210 23.835 1.00 91.25 185 VAL A CA 1
ATOM 1414 C C . VAL A 1 185 ? -5.998 6.562 24.548 1.00 91.25 185 VAL A C 1
ATOM 1416 O O . VAL A 1 185 ? -6.063 6.587 25.774 1.00 91.25 185 VAL A O 1
ATOM 1419 N N . ALA A 1 186 ? -5.963 7.675 23.809 1.00 87.38 186 ALA A N 1
ATOM 1420 C CA . ALA A 1 186 ? -6.028 9.018 24.389 1.00 87.38 186 ALA A CA 1
ATOM 1421 C C . ALA A 1 186 ? -7.334 9.257 25.171 1.00 87.38 186 ALA A C 1
ATOM 1423 O O . ALA A 1 186 ? -7.344 9.999 26.149 1.00 87.38 186 ALA A O 1
ATOM 1424 N N . GLY A 1 187 ? -8.423 8.590 24.776 1.00 85.19 187 GLY A N 1
ATOM 1425 C CA . GLY A 1 187 ? -9.700 8.588 25.489 1.00 85.19 187 GLY A CA 1
ATOM 1426 C C . GLY A 1 187 ? -9.832 7.562 26.616 1.00 85.19 187 GLY A C 1
ATOM 1427 O O . GLY A 1 187 ? -10.933 7.406 27.133 1.00 85.19 187 GLY A O 1
ATOM 1428 N N . GLY A 1 188 ? -8.774 6.820 26.963 1.00 87.88 188 GLY A N 1
ATOM 1429 C CA . GLY A 1 188 ? -8.848 5.730 27.944 1.00 87.88 188 GLY A CA 1
ATOM 1430 C C . GLY A 1 188 ? -9.615 4.496 27.451 1.00 87.88 188 GLY A C 1
ATOM 1431 O O . GLY A 1 188 ? -10.001 3.641 28.246 1.00 87.88 188 GLY A O 1
ATOM 1432 N N . GLU A 1 189 ? -9.847 4.388 26.143 1.00 90.56 189 GLU A N 1
ATOM 1433 C CA . GLU A 1 189 ? -10.593 3.297 25.530 1.00 90.56 189 GLU A CA 1
ATOM 1434 C C . GLU A 1 189 ? -9.681 2.136 25.119 1.00 90.56 189 GLU A C 1
ATOM 1436 O O . GLU A 1 189 ? -8.520 2.304 24.739 1.00 90.56 189 GLU A O 1
ATOM 1441 N N . VAL A 1 190 ? -10.244 0.924 25.119 1.00 92.06 190 VAL A N 1
ATOM 1442 C CA . VAL A 1 190 ? -9.551 -0.260 24.599 1.00 92.06 190 VAL A CA 1
ATOM 1443 C C . VAL A 1 190 ? -9.312 -0.120 23.092 1.00 92.06 190 VAL A C 1
ATOM 1445 O O . VAL A 1 190 ? -10.206 0.278 22.340 1.00 92.06 190 VAL A O 1
ATOM 1448 N N . ARG A 1 191 ? -8.105 -0.495 22.653 1.00 94.75 191 ARG A N 1
ATOM 1449 C CA . ARG A 1 191 ? -7.713 -0.557 21.239 1.00 94.75 191 ARG A CA 1
ATOM 1450 C C . ARG A 1 191 ? -8.592 -1.541 20.467 1.00 94.75 191 ARG A C 1
ATOM 1452 O O . ARG A 1 191 ? -9.069 -2.535 21.003 1.00 94.75 191 ARG A O 1
ATOM 1459 N N . VAL A 1 192 ? -8.740 -1.307 19.173 1.00 94.69 192 VAL A N 1
ATOM 1460 C CA . VAL A 1 192 ? -9.345 -2.257 18.240 1.00 94.69 192 VAL A CA 1
ATOM 1461 C C . VAL A 1 192 ? -8.245 -3.025 17.519 1.00 94.69 192 VAL A C 1
ATOM 1463 O O . VAL A 1 192 ? -7.386 -2.438 16.853 1.00 94.69 192 VAL A O 1
ATOM 1466 N N . ILE A 1 193 ? -8.316 -4.351 17.593 1.00 93.25 193 ILE A N 1
ATOM 1467 C CA . ILE A 1 193 ? -7.596 -5.263 16.704 1.00 93.25 193 ILE A CA 1
ATOM 1468 C C . ILE A 1 193 ? -8.622 -5.886 15.759 1.00 93.25 193 ILE A C 1
ATOM 1470 O O . ILE A 1 193 ? -9.703 -6.277 16.189 1.00 93.25 193 ILE A O 1
ATOM 1474 N N . VAL A 1 194 ? -8.288 -5.976 14.470 1.00 94.50 194 VAL A N 1
ATOM 1475 C CA . VAL A 1 194 ? -9.092 -6.691 13.467 1.00 94.50 194 VAL A CA 1
ATOM 1476 C C . VAL A 1 194 ? -8.359 -7.991 13.128 1.00 94.50 194 VAL A C 1
ATOM 1478 O O . VAL A 1 194 ? -7.386 -7.933 12.373 1.00 94.50 194 VAL A O 1
ATOM 1481 N N . PRO A 1 195 ? -8.767 -9.143 13.695 1.00 95.38 195 PRO A N 1
ATOM 1482 C CA . PRO A 1 195 ? -8.148 -10.430 13.394 1.00 95.38 195 PRO A CA 1
ATOM 1483 C C . PRO A 1 195 ? -8.326 -10.837 11.933 1.00 95.38 195 PRO A C 1
ATOM 1485 O O . PRO A 1 195 ? -9.280 -10.404 11.280 1.00 95.38 195 PRO A O 1
ATOM 1488 N N . THR A 1 196 ? -7.448 -11.712 11.438 1.00 95.25 196 THR A N 1
ATOM 1489 C CA . THR A 1 196 ? -7.476 -12.201 10.051 1.00 95.25 196 THR A CA 1
ATOM 1490 C C . THR A 1 196 ? -8.846 -12.770 9.703 1.00 95.25 196 THR A C 1
ATOM 1492 O O . THR A 1 196 ? -9.448 -12.328 8.727 1.00 95.25 196 THR A O 1
ATOM 1495 N N . VAL A 1 197 ? -9.403 -13.621 10.569 1.00 95.94 197 VAL A N 1
ATOM 1496 C CA . VAL A 1 197 ? -10.721 -14.250 10.374 1.00 95.94 197 VAL A CA 1
ATOM 1497 C C . VAL A 1 197 ? -11.872 -13.241 10.259 1.00 95.94 197 VAL A C 1
ATOM 1499 O O . VAL A 1 197 ? -12.896 -13.520 9.646 1.00 95.94 197 VAL A O 1
ATOM 1502 N N . TYR A 1 198 ? -11.710 -12.041 10.825 1.00 96.31 198 TYR A N 1
ATOM 1503 C CA . TYR A 1 198 ? -12.747 -11.006 10.875 1.00 96.31 198 TYR A CA 1
ATOM 1504 C C . TYR A 1 198 ? -12.632 -9.978 9.737 1.00 96.31 198 TYR A C 1
ATOM 1506 O O . TYR A 1 198 ? -13.415 -9.027 9.645 1.00 96.31 198 TYR A O 1
ATOM 1514 N N . ARG A 1 199 ? -11.654 -10.163 8.841 1.00 94.44 199 ARG A N 1
ATOM 1515 C CA . ARG A 1 199 ? -11.349 -9.235 7.749 1.00 94.44 199 ARG A CA 1
ATOM 1516 C C . ARG A 1 199 ? -12.525 -9.037 6.792 1.00 94.44 199 ARG A C 1
ATOM 1518 O O . ARG A 1 199 ? -12.758 -7.901 6.387 1.00 94.44 199 ARG A O 1
ATOM 1525 N N . VAL A 1 200 ? -13.264 -10.093 6.439 1.00 94.00 200 VAL A N 1
ATOM 1526 C CA . VAL A 1 200 ? -14.403 -9.984 5.505 1.00 94.00 200 VAL A CA 1
ATOM 1527 C C . VAL A 1 200 ? -15.501 -9.095 6.088 1.00 94.00 200 VAL A C 1
ATOM 1529 O O . VAL A 1 200 ? -15.931 -8.152 5.425 1.00 94.00 200 VAL A O 1
ATOM 1532 N N . ASN A 1 201 ? -15.890 -9.316 7.349 1.00 94.88 201 ASN A N 1
ATOM 1533 C CA . ASN A 1 201 ? -16.891 -8.491 8.035 1.00 94.88 201 ASN A CA 1
ATOM 1534 C C . ASN A 1 201 ? -16.466 -7.019 8.095 1.00 94.88 201 ASN A C 1
ATOM 1536 O O . ASN A 1 201 ? -17.265 -6.124 7.823 1.00 94.88 201 ASN A O 1
ATOM 1540 N N . TYR A 1 202 ? -15.194 -6.775 8.411 1.00 95.19 202 TYR A N 1
ATOM 1541 C CA . TYR A 1 202 ? -14.615 -5.437 8.446 1.00 95.19 202 TYR A CA 1
ATOM 1542 C C . TYR A 1 202 ? -14.657 -4.725 7.091 1.00 95.19 202 TYR A C 1
ATOM 1544 O O . TYR A 1 202 ? -15.134 -3.592 7.008 1.00 95.19 202 TYR A O 1
ATOM 1552 N N . LEU A 1 203 ? -14.209 -5.385 6.021 1.00 94.06 203 LEU A N 1
ATOM 1553 C CA . LEU A 1 203 ? -14.211 -4.798 4.680 1.00 94.06 203 LEU A CA 1
ATOM 1554 C C . LEU A 1 203 ? -15.631 -4.578 4.148 1.00 94.06 203 LEU A C 1
ATOM 1556 O O . LEU A 1 203 ? -15.892 -3.547 3.529 1.00 94.06 203 LEU A O 1
ATOM 1560 N N . ALA A 1 204 ? -16.556 -5.501 4.420 1.00 94.31 204 ALA A N 1
ATOM 1561 C CA . ALA A 1 204 ? -17.959 -5.349 4.051 1.00 94.31 204 ALA A CA 1
ATOM 1562 C C . ALA A 1 204 ? -18.601 -4.138 4.747 1.00 94.31 204 ALA A C 1
ATOM 1564 O O . ALA A 1 204 ? -19.307 -3.362 4.106 1.00 94.31 204 ALA A O 1
ATOM 1565 N N . ALA A 1 205 ? -18.313 -3.936 6.036 1.00 94.88 205 ALA A N 1
ATOM 1566 C CA . ALA A 1 205 ? -18.847 -2.812 6.795 1.00 94.88 205 ALA A CA 1
ATOM 1567 C C . ALA A 1 205 ? -18.270 -1.460 6.347 1.00 94.88 205 ALA A C 1
ATOM 1569 O O . ALA A 1 205 ? -19.027 -0.498 6.231 1.00 94.88 205 ALA A O 1
ATOM 1570 N N . LEU A 1 206 ? -16.971 -1.393 6.025 1.00 93.31 206 LEU A N 1
ATOM 1571 C CA . LEU A 1 206 ? -16.380 -0.212 5.384 1.00 93.31 206 LEU A CA 1
ATOM 1572 C C . LEU A 1 206 ? -17.065 0.088 4.050 1.00 93.31 206 LEU A C 1
ATOM 1574 O O . LEU A 1 206 ? -17.569 1.186 3.854 1.00 93.31 206 LEU A O 1
ATOM 1578 N N . LYS A 1 207 ? -17.175 -0.915 3.170 1.00 92.56 207 LYS A N 1
ATOM 1579 C CA . LYS A 1 207 ? -17.815 -0.761 1.857 1.00 92.56 207 LYS A CA 1
ATOM 1580 C C . LYS A 1 207 ? -19.268 -0.292 1.968 1.00 92.56 207 LYS A C 1
ATOM 1582 O O . LYS A 1 207 ? -19.724 0.472 1.120 1.00 92.56 207 LYS A O 1
ATOM 1587 N N . SER A 1 208 ? -19.992 -0.766 2.984 1.00 92.81 208 SER A N 1
ATOM 1588 C CA . SER A 1 208 ? -21.365 -0.344 3.262 1.00 92.81 208 SER A CA 1
ATOM 1589 C C . SER A 1 208 ? -21.443 1.096 3.763 1.00 92.81 208 SER A C 1
ATOM 1591 O O . SER A 1 208 ? -22.400 1.783 3.416 1.00 92.81 208 SER A O 1
ATOM 1593 N N . ALA A 1 209 ? -20.479 1.544 4.574 1.00 91.38 209 ALA A N 1
ATOM 1594 C CA . ALA A 1 209 ? -20.400 2.931 5.022 1.00 91.38 209 ALA A CA 1
ATOM 1595 C C . ALA A 1 209 ? -20.150 3.878 3.839 1.00 91.38 209 ALA A C 1
ATOM 1597 O O . ALA A 1 209 ? -20.854 4.870 3.720 1.00 91.38 209 ALA A O 1
ATOM 1598 N N . THR A 1 210 ? -19.232 3.524 2.933 1.00 88.94 210 THR A N 1
ATOM 1599 C CA . THR A 1 210 ? -18.894 4.333 1.750 1.00 88.94 210 THR A CA 1
ATOM 1600 C C . THR A 1 210 ? -20.044 4.456 0.749 1.00 88.94 210 THR A C 1
ATOM 1602 O O . THR A 1 210 ? -20.333 5.543 0.269 1.00 88.94 210 THR A O 1
ATOM 1605 N N . HIS A 1 211 ? -20.680 3.340 0.374 1.00 88.56 211 HIS A N 1
ATOM 1606 C CA . HIS A 1 211 ? -21.612 3.346 -0.763 1.00 88.56 211 HIS A CA 1
ATOM 1607 C C . HIS A 1 211 ? -23.060 3.659 -0.387 1.00 88.56 211 HIS A C 1
ATOM 1609 O O . HIS A 1 211 ? -23.812 4.123 -1.237 1.00 88.56 211 HIS A O 1
ATOM 1615 N N . ASN A 1 212 ? -23.461 3.354 0.850 1.00 90.50 212 ASN A N 1
ATOM 1616 C CA . ASN A 1 212 ? -24.871 3.317 1.243 1.00 90.50 212 ASN A CA 1
ATOM 1617 C C . ASN A 1 212 ? -25.129 4.022 2.588 1.00 90.50 212 ASN A C 1
ATOM 1619 O O . ASN A 1 212 ? -26.107 3.688 3.255 1.00 90.50 212 ASN A O 1
ATOM 1623 N N . ASP A 1 213 ? -24.216 4.884 3.053 1.00 87.19 213 ASP A N 1
ATOM 1624 C CA . ASP A 1 213 ? -24.271 5.529 4.378 1.00 87.19 213 ASP A CA 1
ATOM 1625 C C . ASP A 1 213 ? -24.489 4.538 5.543 1.00 87.19 213 ASP A C 1
ATOM 1627 O O . ASP A 1 213 ? -25.040 4.853 6.602 1.00 87.19 213 ASP A O 1
ATOM 1631 N N . GLY A 1 214 ? -24.037 3.292 5.368 1.00 88.94 214 GLY A N 1
ATOM 1632 C CA . GLY A 1 214 ? -24.251 2.167 6.280 1.00 88.94 214 GLY A CA 1
ATOM 1633 C C . GLY A 1 214 ? -23.389 2.202 7.547 1.00 88.94 214 GLY A C 1
ATOM 1634 O O . GLY A 1 214 ? -22.890 1.163 7.986 1.00 88.94 214 GLY A O 1
ATOM 1635 N N . PHE A 1 215 ? -23.197 3.373 8.156 1.00 89.12 215 PHE A N 1
ATOM 1636 C CA . PHE A 1 215 ? -22.295 3.590 9.295 1.00 89.12 215 PHE A CA 1
ATOM 1637 C C . PHE A 1 215 ? -22.634 2.737 10.524 1.00 89.12 215 PHE A C 1
ATOM 1639 O O . PHE A 1 215 ? -21.743 2.389 11.302 1.00 89.12 215 PHE A O 1
ATOM 1646 N N . GLY A 1 216 ? -23.900 2.345 10.695 1.00 90.44 216 GLY A N 1
ATOM 1647 C CA . GLY A 1 216 ? -24.320 1.449 11.775 1.00 90.44 216 GLY A CA 1
ATOM 1648 C C . GLY A 1 216 ? -23.604 0.094 11.742 1.00 90.44 216 GLY A C 1
ATOM 1649 O O . GLY A 1 216 ? -23.169 -0.392 12.787 1.00 90.44 216 GLY A O 1
ATOM 1650 N N . ALA A 1 217 ? -23.405 -0.477 10.549 1.00 91.75 217 ALA A N 1
ATOM 1651 C CA . ALA A 1 217 ? -22.677 -1.734 10.379 1.00 91.75 217 ALA A CA 1
ATOM 1652 C C . ALA A 1 217 ? -21.198 -1.577 10.759 1.00 91.75 217 ALA A C 1
ATOM 1654 O O . ALA A 1 217 ? -20.652 -2.410 11.484 1.00 91.75 217 ALA A O 1
ATOM 1655 N N . LEU A 1 218 ? -20.568 -0.475 10.336 1.00 93.12 218 LEU A N 1
ATOM 1656 C CA . LEU A 1 218 ? -19.177 -0.163 10.671 1.00 93.12 218 LEU A CA 1
ATOM 1657 C C . LEU A 1 218 ? -18.982 0.004 12.182 1.00 93.12 218 LEU A C 1
ATOM 1659 O O . LEU A 1 218 ? -18.096 -0.622 12.764 1.00 93.12 218 LEU A O 1
ATOM 1663 N N . ILE A 1 219 ? -19.851 0.778 12.835 1.00 92.12 219 ILE A N 1
ATOM 1664 C CA . ILE A 1 219 ? -19.826 0.962 14.291 1.00 92.12 219 ILE A CA 1
ATOM 1665 C C . ILE A 1 219 ? -20.018 -0.380 15.007 1.00 92.12 219 ILE A C 1
ATOM 1667 O O . ILE A 1 219 ? -19.291 -0.669 15.957 1.00 92.12 219 ILE A O 1
ATOM 1671 N N . GLY A 1 220 ? -20.960 -1.213 14.555 1.00 92.69 220 GLY A N 1
ATOM 1672 C CA . GLY A 1 220 ? -21.211 -2.533 15.137 1.00 92.69 220 GLY A CA 1
ATOM 1673 C C . GLY A 1 220 ? -19.994 -3.454 15.048 1.00 92.69 220 GLY A C 1
ATOM 1674 O O . GLY A 1 220 ? -19.581 -4.039 16.052 1.00 92.69 220 GLY A O 1
ATOM 1675 N N . VAL A 1 221 ? -19.366 -3.522 13.873 1.00 94.88 221 VAL A N 1
ATOM 1676 C CA . VAL A 1 221 ? -18.169 -4.337 13.638 1.00 94.88 221 VAL A CA 1
ATOM 1677 C C . VAL A 1 221 ? -16.995 -3.883 14.504 1.00 94.88 221 VAL A C 1
ATOM 1679 O O . VAL A 1 221 ? -16.350 -4.722 15.135 1.00 94.88 221 VAL A O 1
ATOM 1682 N N . LEU A 1 222 ? -16.737 -2.575 14.577 1.00 94.44 222 LEU A N 1
ATOM 1683 C CA . LEU A 1 222 ? -15.654 -2.014 15.391 1.00 94.44 222 LEU A CA 1
ATOM 1684 C C . LEU A 1 222 ? -15.929 -2.164 16.890 1.00 94.44 222 LEU A C 1
ATOM 1686 O O . LEU A 1 222 ? -15.014 -2.456 17.657 1.00 94.44 222 LEU A O 1
ATOM 1690 N N . SER A 1 223 ? -17.189 -2.033 17.313 1.00 92.75 223 SER A N 1
ATOM 1691 C CA . SER A 1 223 ? -17.602 -2.270 18.699 1.00 92.75 223 SER A CA 1
ATOM 1692 C C . SER A 1 223 ? -17.374 -3.724 19.116 1.00 92.75 223 SER A C 1
ATOM 1694 O O . SER A 1 223 ? -16.819 -3.980 20.187 1.00 92.75 223 SER A O 1
ATOM 1696 N N . PHE A 1 224 ? -17.735 -4.685 18.259 1.00 94.75 224 PHE A N 1
ATOM 1697 C CA . PHE A 1 224 ? -17.450 -6.099 18.498 1.00 94.75 224 PHE A CA 1
ATOM 1698 C C . PHE A 1 224 ? -15.944 -6.365 18.572 1.00 94.75 224 PHE A C 1
ATOM 1700 O O . PHE A 1 224 ? -15.488 -6.973 19.537 1.00 94.75 224 PHE A O 1
ATOM 1707 N N . ALA A 1 225 ? -15.167 -5.850 17.615 1.00 95.38 225 ALA A N 1
ATOM 1708 C CA . ALA A 1 225 ? -13.715 -6.003 17.601 1.00 95.38 225 ALA A CA 1
ATOM 1709 C C . ALA A 1 225 ? -13.056 -5.415 18.863 1.00 95.38 225 ALA A C 1
ATOM 1711 O O . ALA A 1 225 ? -12.212 -6.064 19.474 1.00 95.38 225 ALA A O 1
ATOM 1712 N N . ARG A 1 226 ? -13.501 -4.239 19.329 1.00 93.94 226 ARG A N 1
ATOM 1713 C CA . ARG A 1 226 ? -13.041 -3.644 20.595 1.00 93.94 226 ARG A CA 1
ATOM 1714 C C . ARG A 1 226 ? -13.357 -4.534 21.798 1.00 93.94 226 ARG A C 1
ATOM 1716 O O . ARG A 1 226 ? -12.494 -4.753 22.641 1.00 93.94 226 ARG A O 1
ATOM 1723 N N . ARG A 1 227 ? -14.588 -5.053 21.893 1.00 93.94 227 ARG A N 1
ATOM 1724 C CA . ARG A 1 227 ? -15.006 -5.968 22.975 1.00 93.94 227 ARG A CA 1
ATOM 1725 C C . ARG A 1 227 ? -14.215 -7.270 22.965 1.00 93.94 227 ARG A C 1
ATOM 1727 O O . ARG A 1 227 ? -13.923 -7.800 24.029 1.00 93.94 227 ARG A O 1
ATOM 1734 N N . TYR A 1 228 ? -13.901 -7.773 21.777 1.00 96.19 228 TYR A N 1
ATOM 1735 C CA . TYR A 1 228 ? -13.031 -8.922 21.599 1.00 96.19 228 TYR A CA 1
ATOM 1736 C C . TYR A 1 228 ? -11.625 -8.620 22.125 1.00 96.19 228 TYR A C 1
ATOM 1738 O O . TYR A 1 228 ? -11.156 -9.322 23.012 1.00 96.19 228 TYR A O 1
ATOM 1746 N N . THR A 1 229 ? -11.000 -7.524 21.678 1.00 95.62 229 THR A N 1
ATOM 1747 C CA . THR A 1 229 ? -9.671 -7.112 22.158 1.00 95.62 229 THR A CA 1
ATOM 1748 C C . THR A 1 229 ? -9.644 -6.898 23.672 1.00 95.62 229 THR A C 1
ATOM 1750 O O . THR A 1 229 ? -8.693 -7.309 24.317 1.00 95.62 229 THR A O 1
ATOM 1753 N N . ALA A 1 230 ? -10.700 -6.336 24.263 1.00 94.94 230 ALA A N 1
ATOM 1754 C CA . ALA A 1 230 ? -10.799 -6.129 25.710 1.00 94.94 230 ALA A CA 1
ATOM 1755 C C . ALA A 1 230 ? -10.810 -7.421 26.546 1.00 94.94 230 ALA A C 1
ATOM 1757 O O . ALA A 1 230 ? -10.647 -7.347 27.760 1.00 94.94 230 ALA A O 1
ATOM 1758 N N . ARG A 1 231 ? -11.064 -8.578 25.925 1.00 95.88 231 ARG A N 1
ATOM 1759 C CA . ARG A 1 231 ? -11.162 -9.883 26.596 1.00 95.88 231 ARG A CA 1
ATOM 1760 C C . ARG A 1 231 ? -9.938 -10.765 26.408 1.00 95.88 231 ARG A C 1
ATOM 1762 O O . ARG A 1 231 ? -9.870 -11.803 27.049 1.00 95.88 231 ARG A O 1
ATOM 1769 N N . ILE A 1 232 ? -9.022 -10.382 25.525 1.00 95.19 232 ILE A N 1
ATOM 1770 C CA . ILE A 1 232 ? -7.762 -11.100 2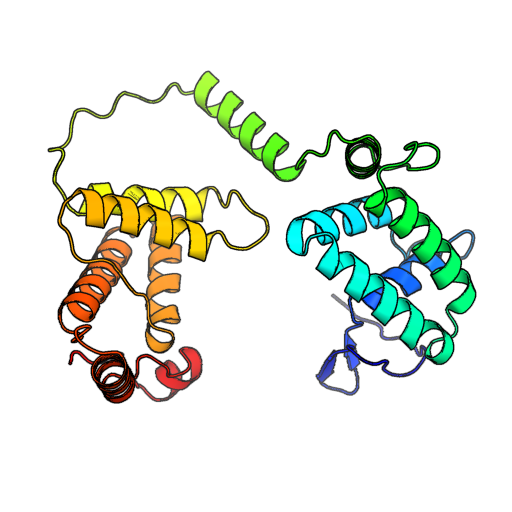5.356 1.00 95.19 232 ILE A CA 1
ATOM 1771 C C . ILE A 1 232 ? -6.856 -10.740 26.529 1.00 95.19 232 ILE A C 1
ATOM 1773 O O . ILE A 1 232 ? -6.671 -9.556 26.826 1.00 95.19 232 ILE A O 1
ATOM 1777 N N . ASP A 1 233 ? -6.279 -11.751 27.170 1.00 93.94 233 ASP A N 1
ATOM 1778 C CA . ASP A 1 233 ? -5.265 -11.526 28.189 1.00 93.94 233 ASP A CA 1
ATOM 1779 C C . ASP A 1 233 ? -3.910 -11.215 27.532 1.00 93.94 233 ASP A C 1
ATOM 1781 O O . ASP A 1 233 ? -3.241 -12.082 26.974 1.00 93.94 233 ASP A O 1
ATOM 1785 N N . PHE A 1 234 ? -3.514 -9.941 27.596 1.00 93.06 234 PHE A N 1
ATOM 1786 C CA . PHE A 1 234 ? -2.229 -9.444 27.094 1.00 93.06 234 PHE A CA 1
ATOM 1787 C C . PHE A 1 234 ? -1.141 -9.351 28.178 1.00 93.06 234 PHE A C 1
ATOM 1789 O O . PHE A 1 234 ? -0.151 -8.647 27.973 1.00 93.06 234 PHE A O 1
ATOM 1796 N N . SER A 1 235 ? -1.314 -10.001 29.334 1.00 94.19 235 SER A N 1
ATOM 1797 C CA . SER A 1 235 ? -0.314 -10.004 30.414 1.00 94.19 235 SER A CA 1
ATOM 1798 C C . SER A 1 235 ? 1.005 -10.662 30.004 1.00 94.19 235 SER A C 1
ATOM 1800 O O . SER A 1 235 ? 2.072 -10.183 30.386 1.00 94.19 235 SER A O 1
ATOM 1802 N N . ASP A 1 236 ? 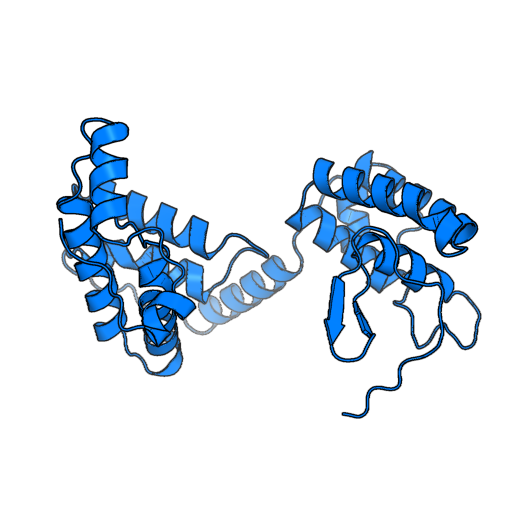0.930 -11.716 29.189 1.00 95.50 236 ASP A N 1
ATOM 1803 C CA . ASP A 1 236 ? 2.072 -12.411 28.606 1.00 95.50 236 ASP A CA 1
ATOM 1804 C C . ASP A 1 236 ? 1.799 -12.805 27.149 1.00 95.50 236 ASP A C 1
ATOM 1806 O O . ASP A 1 236 ? 0.658 -13.035 26.734 1.00 95.50 236 ASP A O 1
ATOM 1810 N N . ARG A 1 237 ? 2.874 -12.912 26.362 1.00 94.31 237 ARG A N 1
ATOM 1811 C CA . ARG A 1 237 ? 2.800 -13.290 24.950 1.00 94.31 237 ARG A CA 1
ATOM 1812 C C . ARG A 1 237 ? 2.171 -14.671 24.751 1.00 94.31 237 ARG A C 1
ATOM 1814 O O . ARG A 1 237 ? 1.337 -14.812 23.861 1.00 94.31 237 ARG A O 1
ATOM 1821 N N . SER A 1 238 ? 2.569 -15.666 25.544 1.00 95.94 238 SER A N 1
ATOM 1822 C CA . SER A 1 238 ? 2.087 -17.045 25.409 1.00 95.94 238 SER A CA 1
ATOM 1823 C C . SER A 1 238 ? 0.584 -17.129 25.679 1.00 95.94 238 SER A C 1
ATOM 1825 O O . SER A 1 238 ? -0.165 -17.744 24.916 1.00 95.94 238 SER A O 1
ATOM 1827 N N . THR A 1 239 ? 0.121 -16.430 26.720 1.00 94.69 239 THR A N 1
ATOM 1828 C CA . THR A 1 239 ? -1.303 -16.352 27.069 1.00 94.69 239 THR A CA 1
ATOM 1829 C C . THR A 1 239 ? -2.114 -15.692 25.956 1.00 94.69 239 THR A C 1
ATOM 1831 O O . THR A 1 239 ? -3.108 -16.263 25.502 1.00 94.69 239 THR A O 1
ATOM 1834 N N . ALA A 1 240 ? -1.646 -14.553 25.438 1.00 94.50 240 ALA A N 1
ATOM 1835 C CA . ALA A 1 240 ? -2.312 -13.862 24.339 1.00 94.50 240 ALA A CA 1
ATOM 1836 C C . ALA A 1 240 ? -2.379 -14.730 23.071 1.00 94.50 240 ALA A C 1
ATOM 1838 O O . ALA A 1 240 ? -3.426 -14.820 22.433 1.00 94.50 240 ALA A O 1
ATOM 1839 N N . GLU A 1 241 ? -1.282 -15.396 22.696 1.00 95.31 241 GLU A N 1
ATOM 1840 C CA . GLU A 1 241 ? -1.243 -16.293 21.533 1.00 95.31 241 GLU A CA 1
ATOM 1841 C C . GLU A 1 241 ? -2.202 -17.485 21.689 1.00 95.31 241 GLU A C 1
ATOM 1843 O O . GLU A 1 241 ? -2.875 -17.863 20.722 1.00 95.31 241 GLU A O 1
ATOM 1848 N N . SER A 1 242 ? -2.322 -18.035 22.900 1.00 95.31 242 SER A N 1
ATOM 1849 C CA . SER A 1 242 ? -3.283 -19.093 23.226 1.00 95.31 242 SER A CA 1
ATOM 1850 C C . SER A 1 242 ? -4.732 -18.624 23.045 1.00 95.31 242 SER A C 1
ATOM 1852 O O . SER A 1 242 ? -5.512 -19.271 22.336 1.00 95.31 242 SER A O 1
ATOM 1854 N N . ASP A 1 243 ? -5.084 -17.456 23.591 1.00 95.31 243 ASP A N 1
ATOM 1855 C CA . ASP A 1 243 ? -6.419 -16.864 23.443 1.00 95.31 243 ASP A CA 1
ATOM 1856 C C . ASP A 1 243 ? -6.756 -16.544 21.981 1.00 95.31 243 ASP A C 1
ATOM 1858 O O . ASP A 1 243 ? -7.842 -16.875 21.490 1.00 95.31 243 ASP A O 1
ATOM 1862 N N . LEU A 1 244 ? -5.817 -15.949 21.242 1.00 95.19 244 LEU A N 1
ATOM 1863 C CA . LEU A 1 244 ? -5.973 -15.655 19.815 1.00 95.19 244 LEU A CA 1
ATOM 1864 C C . LEU A 1 244 ? -6.193 -16.942 19.003 1.00 95.19 244 LEU A C 1
ATOM 1866 O O . LEU A 1 244 ? -7.058 -16.992 18.124 1.00 95.19 244 LEU A O 1
ATOM 1870 N N . THR A 1 245 ? -5.465 -18.012 19.323 1.00 95.19 245 THR A N 1
ATOM 1871 C CA . THR A 1 245 ? -5.596 -19.304 18.636 1.00 95.19 245 THR A CA 1
ATOM 1872 C C . THR A 1 245 ? -6.949 -19.953 18.921 1.00 95.19 245 THR A C 1
ATOM 1874 O O . THR A 1 245 ? -7.666 -20.313 17.984 1.00 95.19 245 THR A O 1
ATOM 1877 N N . ARG A 1 246 ? -7.345 -20.042 20.197 1.00 95.50 246 ARG A N 1
ATOM 1878 C CA . ARG A 1 246 ? -8.626 -20.632 20.624 1.00 95.50 246 ARG A CA 1
ATOM 1879 C C . ARG A 1 246 ? -9.837 -19.889 20.059 1.00 95.50 246 ARG A C 1
ATOM 1881 O O . ARG A 1 246 ? -10.889 -20.489 19.855 1.00 95.50 246 ARG A O 1
ATOM 1888 N N . THR A 1 247 ? -9.693 -18.596 19.779 1.00 95.75 247 THR A N 1
ATOM 1889 C CA . THR A 1 247 ? -10.767 -17.757 19.230 1.00 95.75 247 THR A CA 1
ATOM 1890 C C . THR A 1 247 ? -10.817 -17.698 17.704 1.00 95.75 247 THR A C 1
ATOM 1892 O O . THR A 1 247 ? -11.638 -16.962 17.155 1.00 95.75 247 THR A O 1
ATOM 1895 N N . ASN A 1 248 ? -9.999 -18.496 17.008 1.00 95.81 248 ASN A N 1
ATOM 1896 C CA . ASN A 1 248 ? -9.863 -18.523 15.546 1.00 95.81 248 ASN A CA 1
ATOM 1897 C C . ASN A 1 248 ? -9.246 -17.255 14.931 1.00 95.81 248 ASN A C 1
ATOM 1899 O O . ASN A 1 248 ? -9.346 -17.068 13.720 1.00 95.81 248 ASN A O 1
ATOM 1903 N N . ALA A 1 249 ? -8.585 -16.393 15.711 1.00 95.19 249 ALA A N 1
ATOM 1904 C CA . ALA A 1 249 ? -8.112 -15.080 15.260 1.00 95.19 249 ALA A CA 1
ATOM 1905 C C . ALA A 1 249 ? -7.227 -15.130 13.999 1.00 95.19 249 ALA A C 1
ATOM 1907 O O . ALA A 1 249 ? -7.303 -14.242 13.145 1.00 95.19 249 ALA A O 1
ATOM 1908 N N . PHE A 1 250 ? -6.406 -16.178 13.882 1.00 95.12 250 PHE A N 1
ATOM 1909 C CA . PHE A 1 250 ? -5.428 -16.359 12.807 1.00 95.12 250 PHE A CA 1
ATOM 1910 C C . PHE A 1 250 ? -5.957 -17.095 11.570 1.00 95.12 250 PHE A C 1
ATOM 1912 O O . PHE A 1 250 ? -5.216 -17.227 10.599 1.00 95.12 250 PHE A O 1
ATOM 1919 N N . ARG A 1 251 ? -7.207 -17.582 11.576 1.00 93.38 251 ARG A N 1
ATOM 1920 C CA . ARG A 1 251 ? -7.776 -18.292 10.419 1.00 93.38 251 ARG A CA 1
ATOM 1921 C C . ARG A 1 251 ? -7.889 -17.360 9.212 1.00 93.38 251 ARG A C 1
ATOM 1923 O O . ARG A 1 251 ? -8.193 -16.176 9.377 1.00 93.38 251 ARG A O 1
ATOM 1930 N N . ASP A 1 252 ? -7.667 -17.900 8.013 1.00 94.81 252 ASP A N 1
ATOM 1931 C CA . ASP A 1 252 ? -7.947 -17.165 6.780 1.00 94.81 252 ASP A CA 1
ATOM 1932 C C . ASP A 1 252 ? -9.435 -16.802 6.715 1.00 94.81 252 ASP A C 1
ATOM 1934 O O . ASP A 1 252 ? -10.304 -17.589 7.089 1.00 94.81 252 ASP A O 1
ATOM 1938 N N . ALA A 1 253 ? -9.729 -15.584 6.271 1.00 91.19 253 ALA A N 1
ATOM 1939 C CA . ALA A 1 253 ? -11.076 -15.039 6.342 1.00 91.19 253 ALA A CA 1
ATOM 1940 C C . ALA A 1 253 ? -12.041 -15.704 5.348 1.00 91.19 253 ALA A C 1
ATOM 1942 O O . ALA A 1 253 ? -13.210 -15.899 5.678 1.00 91.19 253 ALA A O 1
ATOM 1943 N N . LEU A 1 254 ? -11.560 -16.040 4.146 1.00 88.69 254 LEU A N 1
ATOM 1944 C CA . LEU A 1 254 ? -12.380 -16.630 3.087 1.00 88.69 254 LEU A CA 1
ATOM 1945 C C . LEU A 1 254 ? -12.627 -18.110 3.370 1.00 88.69 254 LEU A C 1
ATOM 1947 O O . LEU A 1 254 ? -13.763 -18.576 3.277 1.00 88.69 254 LEU A O 1
ATOM 1951 N N . GLU A 1 255 ? -11.582 -18.832 3.781 1.00 90.94 255 GLU A N 1
ATOM 1952 C CA . GLU A 1 255 ? -11.708 -20.223 4.220 1.00 90.94 255 GLU A CA 1
ATOM 1953 C C . GLU A 1 255 ? -12.658 -20.335 5.420 1.00 90.94 255 GLU A C 1
ATOM 1955 O O . GLU A 1 255 ? -13.535 -21.201 5.452 1.00 90.94 255 GLU A O 1
ATOM 1960 N N . ALA A 1 256 ? -12.523 -19.442 6.403 1.00 90.44 256 ALA A N 1
ATOM 1961 C CA . ALA A 1 256 ? -13.391 -19.441 7.570 1.00 90.44 256 ALA A CA 1
ATOM 1962 C C . ALA A 1 256 ? -14.851 -19.154 7.201 1.00 90.44 256 ALA A C 1
ATOM 1964 O O . ALA A 1 256 ? -15.746 -19.842 7.687 1.00 90.44 256 ALA A O 1
ATOM 1965 N N . GLU A 1 257 ? -15.105 -18.189 6.315 1.00 89.62 257 GLU A N 1
ATOM 1966 C CA . GLU A 1 257 ? -16.458 -17.880 5.855 1.00 89.62 257 GLU A CA 1
ATOM 1967 C C . GLU A 1 257 ? -17.113 -19.060 5.127 1.00 89.62 257 GLU A C 1
ATOM 1969 O O . GLU A 1 257 ? -18.257 -19.393 5.443 1.00 89.62 257 GLU A O 1
ATOM 1974 N N . ALA A 1 258 ? -16.382 -19.733 4.233 1.00 90.38 258 ALA A N 1
ATOM 1975 C CA . ALA A 1 258 ? -16.871 -20.907 3.509 1.00 90.38 258 ALA A CA 1
ATOM 1976 C C . ALA A 1 258 ? -17.236 -22.075 4.444 1.00 90.38 258 ALA A C 1
ATOM 1978 O O . ALA A 1 258 ? -18.182 -22.813 4.175 1.00 90.38 258 ALA A O 1
ATOM 1979 N N . ASN A 1 259 ? -16.519 -22.211 5.563 1.00 93.06 259 ASN A N 1
ATOM 1980 C CA . ASN A 1 259 ? -16.723 -23.272 6.551 1.00 93.06 259 ASN A CA 1
ATOM 1981 C C . ASN A 1 259 ? -17.587 -22.845 7.753 1.00 93.06 259 ASN A C 1
ATOM 1983 O O . ASN A 1 259 ? -17.709 -23.591 8.723 1.00 93.06 259 ASN A O 1
ATOM 1987 N N . GLY A 1 260 ? -18.165 -21.637 7.735 1.00 91.62 260 GLY A N 1
ATOM 1988 C CA . GLY A 1 260 ? -18.979 -21.117 8.841 1.00 91.62 260 GLY A CA 1
ATOM 1989 C C . GLY A 1 260 ? -18.201 -20.837 10.136 1.00 91.62 260 GLY A C 1
ATOM 1990 O O . GLY A 1 260 ? -18.808 -20.649 11.191 1.00 91.62 260 GLY A O 1
ATOM 1991 N N . ILE A 1 261 ? -16.870 -20.782 10.076 1.00 91.69 261 ILE A N 1
ATOM 1992 C CA . ILE A 1 261 ? -15.997 -20.470 11.208 1.00 91.69 261 ILE A CA 1
ATOM 1993 C C . ILE A 1 261 ? -16.027 -18.958 11.444 1.00 91.69 261 ILE A C 1
ATOM 1995 O O . ILE A 1 261 ? -15.857 -18.153 10.528 1.00 91.69 261 ILE A O 1
ATOM 1999 N N . ARG A 1 262 ? -16.240 -18.552 12.697 1.00 92.31 262 ARG A N 1
ATOM 2000 C CA . ARG A 1 262 ? -16.306 -17.143 13.104 1.00 92.31 262 ARG A CA 1
ATOM 2001 C C . ARG A 1 262 ? -15.289 -16.844 14.200 1.00 92.31 262 ARG A C 1
ATOM 2003 O O . ARG A 1 262 ? -14.823 -17.748 14.898 1.00 92.31 262 ARG A O 1
ATOM 2010 N N . LEU A 1 263 ? -14.977 -15.556 14.357 1.00 94.06 263 LEU A N 1
ATOM 2011 C CA . LEU A 1 263 ? -14.232 -15.072 15.514 1.00 94.06 263 LEU A CA 1
ATOM 2012 C C . LEU A 1 263 ? -15.061 -15.333 16.776 1.00 94.06 263 LEU A C 1
ATOM 2014 O O . LEU A 1 263 ? -16.172 -14.812 16.903 1.00 94.06 263 LEU A O 1
ATOM 2018 N N . ALA A 1 264 ? -14.527 -16.135 17.691 1.00 91.12 264 ALA A N 1
ATOM 2019 C CA . ALA A 1 264 ? -15.153 -16.380 18.983 1.00 91.12 264 ALA A CA 1
ATOM 2020 C C . ALA A 1 264 ? -14.661 -15.359 20.016 1.00 91.12 264 ALA A C 1
ATOM 2022 O O . ALA A 1 264 ? -13.608 -14.747 19.854 1.00 91.12 264 ALA A O 1
ATOM 2023 N N . LEU A 1 265 ? -15.427 -15.158 21.084 1.00 89.38 265 LEU A N 1
ATOM 2024 C CA . LEU A 1 265 ? -14.956 -14.382 22.229 1.00 89.38 265 LEU A CA 1
ATOM 2025 C C . LEU A 1 265 ? -14.185 -15.323 23.173 1.00 89.38 265 LEU A C 1
ATOM 2027 O O . LEU A 1 265 ? -14.608 -16.476 23.293 1.00 89.38 265 LEU A O 1
ATOM 2031 N N . PRO A 1 266 ? -13.077 -14.866 23.788 1.00 82.75 266 PRO A N 1
ATOM 2032 C CA . PRO A 1 266 ? -12.340 -15.641 24.783 1.00 82.75 266 PRO A CA 1
ATOM 2033 C C . PRO A 1 266 ? -13.221 -16.095 25.944 1.00 82.75 266 PRO A C 1
ATOM 2035 O O . PRO A 1 266 ? -14.157 -15.344 26.312 1.00 82.75 266 PRO A O 1
#

Secondary structure (DSSP, 8-state):
--------S---TTPEE-GGG-EEPPHHHHHHHHHTTTTSTTGGGS--HHHHHHHHHHHHHHHHHHHHHHHHHHHHHHHHHHT-HHHHHHHHHHHHHHHTT---TT---HHHHHHHTT----HHHHHHHHHHHHHHHHSPPP------TT-HHHHTHHHHHHHHH--SSS-HHHHHHHHHHHHHHHTTPPPP---GGGHHHHHHHHHHHHHH--HHHHHHHHHHHHHHHTTS--SSHHHHHHHHHHTTTTS-HHHHHHTT--PPP-

pLDDT: mean 87.3, std 9.9, range [53.62, 97.31]

InterPro domains:
  IPR003812 Fido domain [PF02661] (151-183)
  IPR003812 Fido domain [PS51459] (82-227)
  IPR036597 Fido-like domain superfamily [G3DSA:1.10.3290.10] (39-228)
  IPR036597 Fido-like domain superfamily [SSF140931] (128-218)
  IPR040198 Fido domain-containing protein [PTHR13504] (160-213)

Foldseek 3Di:
DDDDDDDAQADFPQWDDDPPRDIHDHPLRLLLLLLVQPPDPCVVVHDDLQVSLVVLLVQCQVQNLVSSVVSLVSNVVRCVSRVRVVSNVVVVVSSVLQNVLHQLPPRPHPQSNCNSPPNHDDPVLVVLVVVVVVCCVVPPDDPDPPDPPQDLVVLLVLLLVLVVSVNGPDCSNVVSLVSSQVSCVVNVAARFDQFQQNVVQQVVQSVCCVPPVSVVSNCVSRVVRSQQSVQQDPVDPVSNVVQCVVQCRHPHNVVCVVVVHHRHRD

Organism: Planomonospora venezuelensis (NCBI:txid1999)

Sequence (266 aa):
MTIRPRPGPGPAPGDMALPDGLWMSSIARGLLDNLSGSGSRQAERCLSRRELEEWVDRLMRQRGEEGLSALRDAARDIAPSIRREPEMRVLDTLLSSVLATHDGGGLESVVLRARATGSPYDPSRMEKLEKLATALHDAPPDVLPSLPADSVRRRLLPLFLVTEVHPFDDGNGRVARIMMNAELVAGGEVRVIVPTVYRVNYLAALKSATHNDGFGALIGVLSFARRYTARIDFSDRSTAESDLTRTNAFRDALEAEANGIRLALP

Radius of gyration: 24.11 Å; chains: 1; bounding box: 47×50×65 Å